Protein AF-T1PB42-F1 (afdb_monomer_lite)

Sequence (189 aa):
MEANSPRNVQCFSVYLPQINEATNKYEAAYTQCLDTASNATKAVEDEVAGDRATVTQQAGGICALYQACSQKESSLDFFECYNESAGSAVTTSYDIQTLSKNRWQYVNSRYQVIAYQQQNCTDTCADAYVKETTALYAALDACLAGGGFVTPSTTPTSATEPSTTAEYTTEYTGYPTTSPEIPTPPPGF

Organism: Musca domestica (NCBI:txid7370)

Radius of gyration: 34.66 Å; chains: 1; bounding box: 84×30×106 Å

Secondary structure (DSSP, 8-state):
-----HHHHHHHHHHHHHHHHHHHHHHHHHHHHHHHHHHHHHHHHHHHHHHHHHHHHHHHHHHHHHHHHHT--SHHHHHHHHHHHHHHHHHHHHHHHHHHHHHHHHHHHHHHHHHHHHHHHHHHHHHHHHHHHHHHHHHHHHHHHT---------------------------PPP--PPPPPPPPS--

Foldseek 3Di:
DPPCPPLLVVLCVPLVVQLVVLVVQLVVQLVVLVVVLVVLLVVLCVVCVVVVVVLVVLVVVLVVQLVVLVPDPDPVSNVVSCVVSVVVNVVSVVVSVVSVVVSVVVSVVSNVVSVVSSVVSNVVSVVSSVVSNVQSVVQSVCSVVDHDRDDRDPDPPPDDDDDDDDDDDDDDDDDDDDDDDDDDDDDDD

Structure (mmCIF, N/CA/C/O backbone):
data_AF-T1PB42-F1
#
_entry.id   AF-T1PB42-F1
#
loop_
_atom_site.group_PDB
_atom_site.id
_atom_site.type_symbol
_atom_site.label_atom_id
_atom_site.label_alt_id
_atom_site.label_comp_id
_atom_site.label_asym_id
_atom_site.label_entity_id
_atom_site.label_seq_id
_atom_site.pdbx_PDB_ins_code
_atom_site.Cartn_x
_atom_site.Cartn_y
_atom_site.Cartn_z
_atom_site.occupancy
_atom_site.B_iso_or_equiv
_atom_site.auth_seq_id
_atom_site.auth_comp_id
_atom_site.auth_asym_id
_atom_site.auth_atom_id
_atom_site.pdbx_PDB_model_num
ATOM 1 N N . MET A 1 1 ? 10.520 9.377 -58.303 1.00 38.53 1 MET A N 1
ATOM 2 C CA . MET A 1 1 ? 10.154 8.162 -57.549 1.00 38.53 1 MET A CA 1
ATOM 3 C C . MET A 1 1 ? 11.455 7.539 -57.084 1.00 38.53 1 MET A C 1
ATOM 5 O O . MET A 1 1 ? 12.048 6.771 -57.829 1.00 38.53 1 MET A O 1
ATOM 9 N N . GLU A 1 2 ? 11.974 7.973 -55.935 1.00 47.97 2 GLU A N 1
ATOM 10 C CA . GLU A 1 2 ? 13.163 7.344 -55.357 1.00 47.97 2 GLU A CA 1
ATOM 11 C C . GLU A 1 2 ? 12.768 5.944 -54.897 1.00 47.97 2 GLU A C 1
ATOM 13 O O . GLU A 1 2 ? 11.931 5.769 -54.012 1.00 47.97 2 GLU A O 1
ATOM 18 N N . ALA A 1 3 ? 13.296 4.944 -55.598 1.00 50.09 3 ALA A N 1
ATOM 19 C CA . ALA A 1 3 ? 13.134 3.555 -55.230 1.00 50.09 3 ALA A CA 1
ATOM 20 C C . ALA A 1 3 ? 13.718 3.363 -53.829 1.00 50.09 3 ALA A C 1
ATOM 22 O O . ALA A 1 3 ? 14.845 3.776 -53.560 1.00 50.09 3 ALA A O 1
ATOM 23 N N . ASN A 1 4 ? 12.934 2.746 -52.949 1.00 56.22 4 ASN A N 1
ATOM 24 C CA . ASN A 1 4 ? 13.363 2.321 -51.627 1.00 56.22 4 ASN A CA 1
ATOM 25 C C . ASN A 1 4 ? 14.695 1.560 -51.775 1.00 56.22 4 ASN A C 1
ATOM 27 O O . ASN A 1 4 ? 14.722 0.473 -52.355 1.00 56.22 4 ASN A O 1
ATOM 31 N N . SER A 1 5 ? 15.811 2.171 -51.362 1.00 69.69 5 SER A N 1
ATOM 32 C CA . SER A 1 5 ? 17.135 1.571 -51.543 1.00 69.69 5 SER A CA 1
ATOM 33 C C . SER A 1 5 ? 17.168 0.236 -50.785 1.00 69.69 5 SER A C 1
ATOM 35 O O . SER A 1 5 ? 16.698 0.205 -49.644 1.00 69.69 5 SER A O 1
ATOM 37 N N . PRO A 1 6 ? 17.722 -0.862 -51.343 1.00 79.06 6 PRO A N 1
ATOM 38 C CA . PRO A 1 6 ? 17.803 -2.167 -50.667 1.00 79.06 6 PRO A CA 1
ATOM 39 C C . PRO A 1 6 ? 18.378 -2.082 -49.246 1.00 79.06 6 PRO A C 1
ATOM 41 O O . PRO A 1 6 ? 18.051 -2.876 -48.368 1.00 79.06 6 PRO A O 1
ATOM 44 N N . ARG A 1 7 ? 19.207 -1.064 -49.013 1.00 80.19 7 ARG A N 1
ATOM 45 C CA . ARG A 1 7 ? 19.814 -0.722 -47.734 1.00 80.19 7 ARG A CA 1
ATOM 46 C C . ARG A 1 7 ? 18.824 -0.179 -46.702 1.00 80.19 7 ARG A C 1
ATOM 48 O O . ARG A 1 7 ? 18.896 -0.581 -45.548 1.00 80.19 7 ARG A O 1
ATOM 55 N N . ASN A 1 8 ? 17.870 0.659 -47.104 1.00 85.38 8 ASN A N 1
ATOM 56 C CA . ASN A 1 8 ? 16.846 1.184 -46.197 1.00 85.38 8 ASN A CA 1
ATOM 57 C C . ASN A 1 8 ? 16.003 0.034 -45.634 1.00 85.38 8 ASN A C 1
ATOM 59 O O . ASN A 1 8 ? 15.769 -0.030 -44.431 1.00 85.38 8 ASN A O 1
ATOM 63 N N . VAL A 1 9 ? 15.634 -0.925 -46.491 1.00 88.50 9 VAL A N 1
ATOM 64 C CA . VAL A 1 9 ? 14.918 -2.146 -46.089 1.00 88.50 9 VAL A CA 1
ATOM 65 C C . VAL A 1 9 ? 15.721 -2.945 -45.057 1.00 88.50 9 VAL A C 1
ATOM 67 O O . VAL A 1 9 ? 15.157 -3.386 -44.058 1.00 88.50 9 VAL A O 1
ATOM 70 N N . GLN A 1 10 ? 17.038 -3.083 -45.248 1.00 89.12 10 GLN A N 1
ATOM 71 C CA . GLN A 1 10 ? 17.900 -3.764 -44.278 1.00 89.12 10 GLN A CA 1
ATOM 72 C C . GLN A 1 10 ? 17.997 -3.008 -42.945 1.00 89.12 10 GLN A C 1
ATOM 74 O O . GLN A 1 10 ? 17.840 -3.628 -41.896 1.00 89.12 10 GLN A O 1
ATOM 79 N N . CYS A 1 11 ? 18.180 -1.684 -42.960 1.00 91.62 11 CYS A N 1
ATOM 80 C CA . CYS A 1 11 ? 18.203 -0.872 -41.740 1.00 91.62 11 CYS A CA 1
ATOM 81 C C . CYS A 1 11 ? 16.908 -1.033 -40.931 1.00 91.62 11 CYS A C 1
ATOM 83 O O . CYS A 1 11 ? 16.957 -1.337 -39.740 1.00 91.62 11 CYS A O 1
ATOM 85 N N . PHE A 1 12 ? 15.744 -0.924 -41.581 1.00 93.50 12 PHE A N 1
ATOM 86 C CA . PHE A 1 12 ? 14.461 -1.140 -40.910 1.00 93.50 12 PHE A CA 1
ATOM 87 C C . PHE A 1 12 ? 14.321 -2.567 -40.369 1.00 93.50 12 PHE A C 1
ATOM 89 O O . PHE A 1 12 ? 13.867 -2.739 -39.240 1.00 93.50 12 PHE A O 1
ATOM 96 N N . SER A 1 13 ? 14.759 -3.583 -41.121 1.00 92.81 13 SER A N 1
ATOM 97 C CA . SER A 1 13 ? 14.694 -4.981 -40.670 1.00 92.81 13 SER A CA 1
ATOM 98 C C . SER A 1 13 ? 15.540 -5.271 -39.425 1.00 92.81 13 SER A C 1
ATOM 100 O O . SER A 1 13 ? 15.223 -6.196 -38.686 1.00 92.81 13 SER A O 1
ATOM 102 N N . VAL A 1 14 ? 16.587 -4.476 -39.177 1.00 92.69 14 VAL A N 1
ATOM 103 C CA . VAL A 1 14 ? 17.483 -4.635 -38.023 1.00 92.69 14 VAL A CA 1
ATOM 104 C C . VAL A 1 14 ? 16.999 -3.832 -36.818 1.00 92.69 14 VAL A C 1
ATOM 106 O O . VAL A 1 14 ? 16.951 -4.371 -35.713 1.00 92.69 14 VAL A O 1
ATOM 109 N N . TYR A 1 15 ? 16.642 -2.559 -37.006 1.00 94.38 15 TYR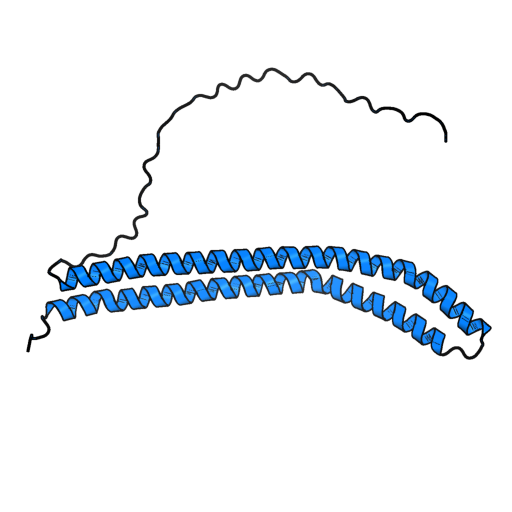 A N 1
ATOM 110 C CA . TYR A 1 15 ? 16.364 -1.659 -35.881 1.00 94.38 15 TYR A CA 1
ATOM 111 C C . TYR A 1 15 ? 14.905 -1.658 -35.425 1.00 94.38 15 TYR A C 1
ATOM 113 O O . TYR A 1 15 ? 14.666 -1.482 -34.234 1.00 94.38 15 TYR A O 1
ATOM 121 N N . LEU A 1 16 ? 13.923 -1.900 -36.307 1.00 94.94 16 LEU A N 1
ATOM 122 C CA . LEU A 1 16 ? 12.517 -1.949 -35.876 1.00 94.94 16 LEU A CA 1
ATOM 123 C C . LEU A 1 16 ? 12.248 -3.064 -34.851 1.00 94.94 16 LEU A C 1
ATOM 125 O O . LEU A 1 16 ? 11.587 -2.776 -33.852 1.00 94.94 16 LEU A O 1
ATOM 129 N N . PRO A 1 17 ? 12.774 -4.299 -35.012 1.00 96.56 17 PRO A N 1
ATOM 130 C CA . PRO A 1 17 ? 12.618 -5.327 -33.986 1.00 96.56 17 PRO A CA 1
ATOM 131 C C . PRO A 1 17 ? 13.243 -4.934 -32.644 1.00 96.56 17 PRO A C 1
ATOM 133 O O . PRO A 1 17 ? 12.629 -5.170 -31.611 1.00 96.56 17 PRO A O 1
ATOM 136 N N . GLN A 1 18 ? 14.415 -4.290 -32.655 1.00 96.50 18 GLN A N 1
ATOM 137 C CA . GLN A 1 18 ? 15.099 -3.849 -31.432 1.00 96.50 18 GLN A CA 1
ATOM 138 C C . GLN A 1 18 ? 14.340 -2.723 -30.720 1.00 96.50 18 GLN A C 1
ATOM 140 O O . GLN A 1 18 ? 14.238 -2.721 -29.499 1.00 96.50 18 GLN A O 1
ATOM 145 N N . ILE A 1 19 ? 13.757 -1.782 -31.469 1.00 96.25 19 ILE A N 1
ATOM 146 C CA . ILE A 1 19 ? 12.898 -0.735 -30.896 1.00 96.25 19 ILE A CA 1
ATOM 147 C C . ILE A 1 19 ? 11.665 -1.367 -30.243 1.00 96.25 19 ILE A C 1
ATOM 149 O O . ILE A 1 19 ? 11.314 -1.012 -29.122 1.00 96.25 19 ILE A O 1
ATOM 153 N N . ASN A 1 20 ? 11.041 -2.342 -30.910 1.00 97.50 20 ASN A N 1
ATOM 154 C CA . ASN A 1 20 ? 9.907 -3.073 -30.352 1.00 97.50 20 ASN A CA 1
ATOM 155 C C . ASN A 1 20 ? 10.297 -3.876 -29.097 1.00 97.50 20 ASN A C 1
ATOM 157 O O . ASN A 1 20 ? 9.542 -3.925 -28.131 1.00 97.50 20 ASN A O 1
ATOM 161 N N . GLU A 1 21 ? 11.485 -4.481 -29.086 1.00 97.44 21 GLU A N 1
ATOM 162 C CA . GLU A 1 21 ? 12.034 -5.157 -27.908 1.00 97.44 21 GLU A CA 1
ATOM 163 C C . GLU A 1 21 ? 12.243 -4.186 -26.738 1.00 97.44 21 GLU A C 1
ATOM 165 O O . GLU A 1 21 ? 11.821 -4.490 -25.621 1.00 97.44 21 GLU A O 1
ATOM 170 N N . ALA A 1 22 ? 12.796 -2.995 -26.989 1.00 97.75 22 ALA A N 1
ATOM 171 C CA . ALA A 1 22 ? 12.946 -1.954 -25.975 1.00 97.75 22 ALA A CA 1
ATOM 172 C C . ALA A 1 22 ? 11.586 -1.523 -25.392 1.00 97.75 22 ALA A C 1
ATOM 174 O O . ALA A 1 22 ? 11.460 -1.361 -24.176 1.00 97.75 22 ALA A O 1
ATOM 175 N N . THR A 1 23 ? 10.548 -1.396 -26.229 1.00 97.69 23 THR A N 1
ATOM 176 C CA . THR A 1 23 ? 9.173 -1.126 -25.774 1.00 97.69 23 THR A CA 1
ATOM 177 C C . THR A 1 23 ? 8.626 -2.260 -24.905 1.00 97.69 23 THR A C 1
ATOM 179 O O . THR A 1 23 ? 8.132 -1.993 -23.812 1.00 97.69 23 THR A O 1
ATOM 182 N N . ASN A 1 24 ? 8.769 -3.519 -25.328 1.00 98.31 24 ASN A N 1
ATOM 183 C CA . ASN A 1 24 ? 8.300 -4.675 -24.553 1.00 98.31 24 ASN A CA 1
ATOM 184 C C . ASN A 1 24 ? 9.006 -4.781 -23.193 1.00 98.31 24 ASN A C 1
ATOM 186 O O . ASN A 1 24 ? 8.381 -5.065 -22.172 1.00 98.31 24 ASN A O 1
ATOM 190 N N . LYS A 1 25 ? 10.319 -4.537 -23.167 1.00 97.94 25 LYS A N 1
ATOM 191 C CA . LYS A 1 25 ? 11.121 -4.518 -21.939 1.00 97.94 25 LYS A CA 1
ATOM 192 C C . LYS A 1 25 ? 10.660 -3.414 -20.992 1.00 97.94 25 LYS A C 1
ATOM 194 O O . LYS A 1 25 ? 10.552 -3.656 -19.791 1.00 97.94 25 LYS A O 1
ATOM 199 N N . TYR A 1 26 ? 10.374 -2.224 -21.521 1.00 98.31 26 TYR A N 1
ATOM 200 C CA . TYR A 1 26 ? 9.817 -1.127 -20.737 1.00 98.31 26 TYR A CA 1
ATOM 201 C C . TYR A 1 26 ? 8.452 -1.486 -20.146 1.00 98.31 26 TYR A C 1
ATOM 203 O O . TYR A 1 26 ? 8.261 -1.321 -18.945 1.00 98.31 26 TYR A O 1
ATOM 211 N N . GLU A 1 27 ? 7.534 -2.025 -20.951 1.00 98.31 27 GLU A N 1
ATOM 212 C CA . GLU A 1 27 ? 6.198 -2.429 -20.496 1.00 98.31 27 GLU A CA 1
ATOM 213 C C . GLU A 1 27 ? 6.267 -3.478 -19.377 1.00 98.31 27 GLU A C 1
ATOM 215 O O . GLU A 1 27 ? 5.611 -3.336 -18.341 1.00 98.31 27 GLU A O 1
ATOM 220 N N . ALA A 1 28 ? 7.113 -4.498 -19.549 1.00 98.56 28 ALA A N 1
ATOM 221 C CA . ALA A 1 28 ? 7.326 -5.531 -18.543 1.00 98.56 28 ALA A CA 1
ATOM 222 C C . ALA A 1 28 ? 7.900 -4.956 -17.238 1.00 98.56 28 ALA A C 1
ATOM 224 O O . ALA A 1 28 ? 7.381 -5.238 -16.157 1.00 98.56 28 ALA A O 1
ATOM 225 N N . ALA A 1 29 ? 8.939 -4.118 -17.326 1.00 98.38 29 ALA A N 1
ATOM 226 C CA . ALA A 1 29 ? 9.569 -3.512 -16.155 1.00 98.38 29 ALA A CA 1
ATOM 227 C C . ALA A 1 29 ? 8.622 -2.544 -15.428 1.00 98.38 29 ALA A C 1
ATOM 229 O O . ALA A 1 29 ? 8.524 -2.570 -14.202 1.00 98.38 29 ALA A O 1
ATOM 230 N N . TYR A 1 30 ? 7.873 -1.735 -16.178 1.00 98.44 30 TYR A N 1
ATOM 231 C CA . TYR A 1 30 ? 6.881 -0.820 -15.625 1.00 98.44 30 TYR A CA 1
ATOM 232 C C . TYR A 1 30 ? 5.777 -1.580 -14.881 1.00 98.44 30 TYR A C 1
ATOM 234 O O . TYR A 1 30 ? 5.464 -1.255 -13.737 1.00 98.44 30 TYR A O 1
ATOM 242 N N . THR A 1 31 ? 5.236 -2.639 -15.492 1.00 98.56 31 THR A N 1
ATOM 243 C CA . THR A 1 31 ? 4.221 -3.501 -14.866 1.00 98.56 31 THR A CA 1
ATOM 244 C C . THR A 1 31 ? 4.755 -4.137 -13.584 1.00 98.56 31 THR A C 1
ATOM 246 O O . THR A 1 31 ? 4.094 -4.087 -12.549 1.00 98.56 31 THR A O 1
ATOM 249 N N . GLN A 1 32 ? 5.995 -4.629 -13.598 1.00 98.62 32 GLN A N 1
ATOM 250 C CA . GLN A 1 32 ? 6.636 -5.184 -12.408 1.00 98.62 32 GLN A CA 1
ATOM 251 C C . GLN A 1 32 ? 6.766 -4.157 -11.267 1.00 98.62 32 GLN A C 1
ATOM 253 O O . GLN A 1 32 ? 6.570 -4.518 -10.101 1.00 98.62 32 GLN A O 1
ATOM 258 N N . CYS A 1 33 ? 7.069 -2.887 -11.567 1.00 98.75 33 CYS A N 1
ATOM 259 C CA . CYS A 1 33 ? 7.082 -1.818 -10.562 1.00 98.75 33 CYS A CA 1
ATOM 260 C C . CYS A 1 33 ? 5.704 -1.657 -9.896 1.00 98.75 33 CYS A C 1
ATOM 262 O O . CYS A 1 33 ? 5.620 -1.548 -8.670 1.00 98.75 33 CYS A O 1
ATOM 264 N N . LEU A 1 34 ? 4.627 -1.671 -10.690 1.00 98.69 34 LEU A N 1
ATOM 265 C CA . LEU A 1 34 ? 3.257 -1.556 -10.182 1.00 98.69 34 LEU A CA 1
ATOM 266 C C . LEU A 1 34 ? 2.859 -2.765 -9.331 1.00 98.69 34 LEU A C 1
ATOM 268 O O . LEU A 1 34 ? 2.330 -2.594 -8.232 1.00 98.69 34 LEU A O 1
ATOM 272 N N . ASP A 1 35 ? 3.157 -3.975 -9.801 1.00 98.75 35 ASP A N 1
ATOM 273 C CA . ASP A 1 35 ? 2.852 -5.212 -9.079 1.00 98.75 35 ASP A CA 1
ATOM 274 C C . ASP A 1 35 ? 3.595 -5.270 -7.744 1.00 98.75 35 ASP A C 1
ATOM 276 O O . ASP A 1 35 ? 3.029 -5.649 -6.718 1.00 98.75 35 ASP A O 1
ATOM 280 N N . THR A 1 36 ? 4.857 -4.838 -7.726 1.00 98.75 36 THR A N 1
ATOM 281 C CA . THR A 1 36 ? 5.660 -4.763 -6.500 1.00 98.75 36 THR A CA 1
ATOM 282 C C . THR A 1 36 ? 5.026 -3.812 -5.487 1.00 98.75 36 THR A C 1
ATOM 284 O O . THR A 1 36 ? 4.860 -4.177 -4.322 1.00 98.75 36 THR A O 1
ATOM 287 N N . ALA A 1 37 ? 4.611 -2.619 -5.922 1.00 98.69 37 ALA A N 1
ATOM 288 C CA . ALA A 1 37 ? 3.954 -1.642 -5.058 1.00 98.69 37 ALA A CA 1
ATOM 289 C C . ALA A 1 37 ? 2.584 -2.132 -4.553 1.00 98.69 37 ALA A C 1
ATOM 291 O O . ALA A 1 37 ? 2.253 -1.974 -3.374 1.00 98.69 37 ALA A O 1
ATOM 292 N N . SER A 1 38 ? 1.807 -2.786 -5.420 1.00 98.75 38 SER A N 1
ATOM 293 C CA . SER A 1 38 ? 0.519 -3.388 -5.066 1.00 98.75 38 SER A CA 1
ATOM 294 C C . SER A 1 38 ? 0.681 -4.491 -4.016 1.00 98.75 38 SER A C 1
ATOM 296 O O . SER A 1 38 ? 0.019 -4.469 -2.976 1.00 98.75 38 SER A O 1
ATOM 298 N N . ASN A 1 39 ? 1.631 -5.406 -4.225 1.00 98.81 39 ASN A N 1
ATOM 299 C CA . ASN A 1 39 ? 1.938 -6.479 -3.281 1.00 98.81 39 ASN A CA 1
ATOM 300 C C . ASN A 1 39 ? 2.436 -5.935 -1.937 1.00 98.81 39 ASN A C 1
ATOM 302 O O . ASN A 1 39 ? 2.013 -6.418 -0.889 1.00 98.81 39 ASN A O 1
ATOM 306 N N . ALA A 1 40 ? 3.283 -4.902 -1.950 1.00 98.75 40 ALA A N 1
ATOM 307 C CA . ALA A 1 40 ? 3.744 -4.249 -0.728 1.00 98.75 40 ALA A CA 1
ATOM 308 C C . ALA A 1 40 ? 2.593 -3.575 0.036 1.00 98.75 40 ALA A C 1
ATOM 310 O O . ALA A 1 40 ? 2.538 -3.655 1.262 1.00 98.75 40 ALA A O 1
ATOM 311 N N . THR A 1 41 ? 1.648 -2.956 -0.676 1.00 98.75 41 THR A N 1
ATOM 312 C CA . THR A 1 41 ? 0.447 -2.353 -0.076 1.00 98.75 41 THR A CA 1
ATOM 313 C C . THR A 1 41 ? -0.420 -3.421 0.580 1.00 98.75 41 THR A C 1
ATOM 315 O O . THR A 1 41 ? -0.808 -3.282 1.737 1.00 98.75 41 THR A O 1
ATOM 318 N N . LYS A 1 42 ? -0.665 -4.529 -0.127 1.00 98.75 42 LYS A N 1
ATOM 319 C CA . LYS A 1 42 ? -1.414 -5.664 0.414 1.00 98.75 42 LYS A CA 1
ATOM 320 C C . LYS A 1 42 ? -0.746 -6.249 1.658 1.00 98.75 42 LYS A C 1
ATOM 322 O O . LYS A 1 42 ? -1.430 -6.505 2.639 1.00 98.75 42 LYS A O 1
ATOM 327 N N . ALA A 1 43 ? 0.579 -6.389 1.648 1.00 98.69 43 ALA A N 1
ATOM 328 C CA . ALA A 1 43 ? 1.320 -6.858 2.812 1.00 98.69 43 ALA A CA 1
ATOM 329 C C . ALA A 1 43 ? 1.126 -5.936 4.028 1.00 98.69 43 ALA A C 1
ATOM 331 O O . ALA A 1 43 ? 0.921 -6.430 5.129 1.00 98.69 43 ALA A O 1
ATOM 332 N N . VAL A 1 44 ? 1.121 -4.610 3.839 1.00 98.75 44 VAL A N 1
ATOM 333 C CA . VAL A 1 44 ? 0.837 -3.655 4.928 1.00 98.75 44 VAL A CA 1
ATOM 334 C C . VAL A 1 44 ? -0.586 -3.824 5.468 1.00 98.75 44 VAL A C 1
ATOM 336 O O . VAL A 1 44 ? -0.773 -3.792 6.681 1.00 98.75 44 VAL A O 1
ATOM 339 N N . GLU A 1 45 ? -1.584 -4.024 4.603 1.00 98.56 45 GLU A N 1
ATOM 340 C CA . GLU A 1 45 ? -2.964 -4.291 5.038 1.00 98.56 45 GLU A CA 1
ATOM 341 C C . GLU A 1 45 ? -3.078 -5.606 5.821 1.00 98.56 45 GLU A C 1
ATOM 343 O O . GLU A 1 45 ? -3.726 -5.641 6.869 1.00 98.56 45 GLU A O 1
ATOM 348 N N . ASP A 1 46 ? -2.409 -6.664 5.358 1.00 98.69 46 ASP A N 1
ATOM 349 C CA . ASP A 1 46 ? -2.374 -7.961 6.037 1.00 98.69 46 ASP A CA 1
ATOM 350 C C . ASP A 1 46 ? -1.670 -7.854 7.407 1.00 98.69 46 ASP A C 1
ATOM 352 O O . ASP A 1 46 ? -2.157 -8.404 8.397 1.00 98.69 46 ASP A O 1
ATOM 356 N N . GLU A 1 47 ? -0.572 -7.090 7.497 1.00 98.38 47 GLU A N 1
ATOM 357 C CA . GLU A 1 47 ? 0.169 -6.827 8.741 1.00 98.38 47 GLU A CA 1
ATOM 358 C C . GLU A 1 47 ? -0.716 -6.172 9.820 1.00 98.38 47 GLU A C 1
ATOM 360 O O . GLU A 1 47 ? -0.602 -6.516 10.996 1.00 98.38 47 GLU A O 1
ATOM 365 N N . VAL A 1 48 ? -1.607 -5.244 9.442 1.00 98.56 48 VAL A N 1
ATOM 366 C CA . VAL A 1 48 ? -2.453 -4.494 10.397 1.00 98.56 48 VAL A CA 1
ATOM 367 C C . VAL A 1 48 ? -3.870 -5.051 10.549 1.00 98.56 48 VAL A C 1
ATOM 369 O O . VAL A 1 48 ? -4.664 -4.523 11.335 1.00 98.56 48 VAL A O 1
ATOM 372 N N . ALA A 1 49 ? -4.218 -6.123 9.834 1.00 98.62 49 ALA A N 1
ATOM 373 C CA . ALA A 1 49 ? -5.557 -6.709 9.859 1.00 98.62 49 ALA A CA 1
ATOM 374 C C . ALA A 1 49 ? -5.990 -7.130 11.277 1.00 98.62 49 ALA A C 1
ATOM 376 O O . ALA A 1 49 ? -7.131 -6.891 11.682 1.00 98.62 49 ALA A O 1
ATOM 377 N N . GLY A 1 50 ? -5.067 -7.697 12.062 1.00 98.62 50 GLY A N 1
ATOM 378 C CA . GLY A 1 50 ? -5.323 -8.089 13.452 1.00 98.62 50 GLY A CA 1
ATOM 379 C C . GLY A 1 50 ? -5.603 -6.901 14.377 1.00 98.62 50 GLY A C 1
ATOM 380 O O . GLY A 1 50 ? -6.515 -6.955 15.206 1.00 98.62 50 GLY A O 1
ATOM 381 N N . ASP A 1 51 ? -4.884 -5.790 14.203 1.00 98.62 51 ASP A N 1
ATOM 382 C CA . ASP A 1 51 ? -5.127 -4.573 14.982 1.00 98.62 51 ASP A CA 1
ATOM 383 C C . ASP A 1 51 ? -6.481 -3.946 14.614 1.00 98.62 51 ASP A C 1
ATOM 385 O O . ASP A 1 51 ? -7.233 -3.526 15.494 1.00 98.62 51 ASP A O 1
ATOM 389 N N . ARG A 1 52 ? -6.845 -3.950 13.322 1.00 98.50 52 ARG A N 1
ATOM 390 C CA . ARG A 1 52 ? -8.170 -3.500 12.856 1.00 98.50 52 ARG A CA 1
ATOM 391 C C . ARG A 1 52 ? -9.296 -4.332 13.470 1.00 98.50 52 ARG A C 1
ATOM 393 O O . ARG A 1 52 ? -10.307 -3.771 13.901 1.00 98.50 52 ARG A O 1
ATOM 400 N N . ALA A 1 53 ? -9.125 -5.652 13.537 1.00 98.69 53 ALA A N 1
ATOM 401 C CA . ALA A 1 53 ? -10.079 -6.545 14.189 1.00 98.69 53 ALA A CA 1
ATOM 402 C C . ALA A 1 53 ? -10.190 -6.253 15.695 1.00 98.69 53 ALA A C 1
ATOM 404 O O . ALA A 1 53 ? -11.301 -6.168 16.215 1.00 98.69 53 ALA A O 1
ATOM 405 N N . THR A 1 54 ? -9.060 -6.016 16.368 1.00 98.56 54 THR A N 1
ATOM 406 C CA . THR A 1 54 ? -9.015 -5.651 17.794 1.00 98.56 54 THR A CA 1
ATOM 407 C C . THR A 1 54 ? -9.793 -4.365 18.067 1.00 98.56 54 THR A C 1
ATOM 409 O O . THR A 1 54 ? -10.691 -4.360 18.908 1.00 98.56 54 THR A O 1
ATOM 412 N N . VAL A 1 55 ? -9.528 -3.295 17.308 1.00 98.62 55 VAL A N 1
ATOM 413 C CA . VAL A 1 55 ? -10.259 -2.022 17.438 1.00 98.62 55 VAL A CA 1
ATOM 414 C C . VAL A 1 55 ? -11.757 -2.223 17.209 1.00 98.62 55 VAL A C 1
ATOM 416 O O . VAL A 1 55 ? -12.575 -1.718 17.976 1.00 98.62 55 VAL A O 1
ATOM 419 N N . THR A 1 56 ? -12.125 -2.998 16.185 1.00 98.56 56 THR A N 1
ATOM 420 C CA . THR A 1 56 ? -13.530 -3.289 15.862 1.00 98.56 56 THR A CA 1
ATOM 421 C C . THR A 1 56 ? -14.224 -4.027 17.007 1.00 98.56 56 THR A C 1
ATOM 423 O O . THR A 1 56 ? -15.332 -3.661 17.397 1.00 98.56 56 THR A O 1
ATOM 426 N N . GLN A 1 57 ? -13.570 -5.039 17.578 1.00 98.56 57 GLN A N 1
ATOM 427 C CA . GLN A 1 57 ? -14.102 -5.806 18.699 1.00 98.56 57 GLN A CA 1
ATOM 428 C C . GLN A 1 57 ? -14.279 -4.933 19.946 1.00 98.56 57 GLN A C 1
ATOM 430 O O . GLN A 1 57 ? -15.342 -4.960 20.565 1.00 98.56 57 GLN A O 1
ATOM 435 N N . GLN A 1 58 ? -13.264 -4.145 20.302 1.00 98.38 58 GLN A N 1
ATOM 436 C CA . GLN A 1 58 ? -13.302 -3.265 21.469 1.00 98.38 58 GLN A CA 1
ATOM 437 C C . GLN A 1 58 ? -14.396 -2.197 21.339 1.00 98.38 58 GLN A C 1
ATOM 439 O O . GLN A 1 58 ? -15.194 -2.015 22.259 1.00 98.38 58 GLN A O 1
ATOM 444 N N . ALA A 1 59 ? -14.488 -1.543 20.177 1.00 98.31 59 ALA A N 1
ATOM 445 C CA . ALA A 1 59 ? -15.537 -0.566 19.901 1.00 98.31 59 ALA A CA 1
ATOM 446 C C . ALA A 1 59 ? -16.932 -1.209 19.962 1.00 98.31 59 ALA A C 1
ATOM 448 O O . ALA A 1 59 ? -17.838 -0.670 20.596 1.00 98.31 59 ALA A O 1
ATOM 449 N N . GLY A 1 60 ? -17.088 -2.399 19.372 1.00 98.38 60 GLY A N 1
ATOM 450 C CA . GLY A 1 60 ? -18.330 -3.169 19.433 1.00 98.38 60 GLY A CA 1
ATOM 451 C C . GLY A 1 60 ? -18.739 -3.535 20.862 1.00 98.38 60 GLY A C 1
ATOM 452 O O . GLY A 1 60 ? -19.917 -3.440 21.198 1.00 98.38 60 GLY A O 1
ATOM 453 N N . GLY A 1 61 ? -17.777 -3.885 21.721 1.00 98.00 61 GLY A N 1
ATOM 454 C CA . GLY A 1 61 ? -18.016 -4.161 23.140 1.00 98.00 61 GLY A CA 1
ATOM 455 C C . GLY A 1 61 ? -18.580 -2.954 23.892 1.00 98.00 61 GLY A C 1
ATOM 456 O O . GLY A 1 61 ? -19.588 -3.083 24.584 1.00 98.00 61 GLY A O 1
ATOM 457 N N . ILE A 1 62 ? -17.995 -1.767 23.695 1.00 98.19 62 ILE A N 1
ATOM 458 C CA . ILE A 1 62 ? -18.508 -0.515 24.282 1.00 98.19 62 ILE A CA 1
ATOM 459 C C . ILE A 1 62 ? -19.938 -0.241 23.795 1.00 98.19 62 ILE A C 1
ATOM 461 O O . ILE A 1 62 ? -20.827 0.044 24.599 1.00 98.19 62 ILE A O 1
ATOM 465 N N . CYS A 1 63 ? -20.180 -0.360 22.486 1.00 98.19 63 CYS A N 1
ATOM 466 C CA . CYS A 1 63 ? -21.510 -0.158 21.914 1.00 98.19 63 CYS A CA 1
ATOM 467 C C . CYS A 1 63 ? -22.544 -1.125 22.504 1.00 98.19 63 CYS A C 1
ATOM 469 O O . CYS A 1 63 ? -23.649 -0.699 22.838 1.00 98.19 63 CYS A O 1
ATOM 471 N N . ALA A 1 64 ? -22.189 -2.401 22.672 1.00 98.31 64 ALA A N 1
ATOM 472 C CA . ALA A 1 64 ? -23.076 -3.409 23.242 1.00 98.31 64 ALA A CA 1
ATOM 473 C C . ALA A 1 64 ? -23.437 -3.109 24.705 1.00 98.31 64 ALA A C 1
ATOM 475 O O . ALA A 1 64 ? -24.603 -3.244 25.079 1.00 98.31 64 ALA A O 1
ATOM 476 N N . LEU A 1 65 ? -22.476 -2.649 25.515 1.00 97.62 65 LEU A N 1
ATOM 477 C CA . LEU A 1 65 ? -22.727 -2.236 26.901 1.00 97.62 65 LEU A CA 1
ATOM 478 C C . LEU A 1 65 ? -23.726 -1.075 26.964 1.00 97.62 65 LEU A C 1
ATOM 480 O O . LEU A 1 65 ? -24.744 -1.160 27.649 1.00 97.62 65 LEU A O 1
ATOM 484 N N . TYR A 1 66 ? -23.497 -0.019 26.181 1.00 98.19 66 TYR A N 1
ATOM 485 C CA . TYR A 1 66 ? -24.415 1.122 26.134 1.00 98.19 66 TYR A CA 1
ATOM 486 C C . TYR A 1 66 ? -25.789 0.762 25.580 1.00 98.19 66 TYR A C 1
ATOM 488 O O . TYR A 1 66 ? -26.799 1.286 26.053 1.00 98.19 66 TYR A O 1
ATOM 496 N N . GLN A 1 67 ? -25.851 -0.145 24.607 1.00 98.44 67 GLN A N 1
ATOM 497 C CA . GLN A 1 67 ? -27.120 -0.646 24.105 1.00 98.44 67 GLN A CA 1
ATOM 498 C C . GLN A 1 67 ? -27.863 -1.438 25.185 1.00 98.44 67 GLN A C 1
ATOM 500 O O . GLN A 1 67 ? -29.060 -1.228 25.353 1.00 98.44 67 GLN A O 1
ATOM 505 N N . ALA A 1 68 ? -27.182 -2.279 25.964 1.00 98.12 68 ALA A N 1
ATOM 506 C CA . ALA A 1 68 ? -27.802 -3.004 27.071 1.00 98.12 68 ALA A CA 1
ATOM 507 C C . ALA A 1 68 ? -28.354 -2.056 28.151 1.00 98.12 68 ALA A C 1
ATOM 509 O O . ALA A 1 68 ? -29.471 -2.261 28.627 1.00 98.12 68 ALA A O 1
ATOM 510 N N . CYS A 1 69 ? -27.627 -0.984 28.488 1.00 98.38 69 CYS A N 1
ATOM 511 C CA . CYS A 1 69 ? -28.113 0.023 29.437 1.00 98.38 69 CYS A CA 1
ATOM 512 C C . CYS A 1 69 ? -29.346 0.778 28.927 1.00 98.38 69 CYS A C 1
ATOM 514 O O . CYS A 1 69 ? -30.242 1.079 29.712 1.00 98.38 69 CYS A O 1
ATOM 516 N N . SER A 1 70 ? -29.447 1.015 27.614 1.00 98.00 70 SER A N 1
ATOM 517 C CA . SER A 1 70 ? -30.607 1.700 27.021 1.00 98.00 70 SER A CA 1
ATOM 518 C C . SER A 1 70 ? -31.934 0.955 27.204 1.00 98.00 70 SER A C 1
ATOM 520 O O . SER A 1 70 ? -32.991 1.557 27.060 1.00 98.00 70 SER A O 1
ATOM 522 N N . GLN A 1 71 ? -31.882 -0.344 27.512 1.00 98.12 71 GLN A N 1
ATOM 523 C CA . GLN A 1 71 ? -33.056 -1.201 27.697 1.00 98.12 71 GLN A CA 1
ATOM 524 C C . GLN A 1 71 ? -33.493 -1.302 29.171 1.00 98.12 71 GLN A C 1
ATOM 526 O O . GLN A 1 71 ? -34.349 -2.119 29.509 1.00 98.12 71 GLN A O 1
ATOM 531 N N . LYS A 1 72 ? -32.873 -0.540 30.082 1.00 98.12 72 LYS A N 1
ATOM 532 C CA . LYS A 1 72 ? -33.251 -0.520 31.501 1.00 98.12 72 LYS A CA 1
ATOM 533 C C . LYS A 1 72 ? -34.443 0.412 31.719 1.00 98.12 72 LYS A C 1
ATOM 535 O O . LYS A 1 72 ? -34.349 1.606 31.471 1.00 98.12 72 LYS A O 1
ATOM 540 N N . GLU A 1 73 ? -35.537 -0.142 32.237 1.00 97.69 73 GLU A N 1
ATOM 541 C CA . GLU A 1 73 ? -36.770 0.605 32.539 1.00 97.69 73 GLU A CA 1
ATOM 542 C C . GLU A 1 73 ? -36.696 1.358 33.881 1.00 97.69 73 GLU A C 1
ATOM 544 O O . GLU A 1 73 ? -37.222 2.460 34.029 1.00 97.69 73 GLU A O 1
ATOM 549 N N . SER A 1 74 ? -36.034 0.766 34.883 1.00 98.31 74 SER A N 1
ATOM 550 C CA . SER A 1 74 ? -35.799 1.404 36.184 1.00 98.31 74 SER A CA 1
ATOM 551 C C . SER A 1 74 ? -34.805 2.546 36.018 1.00 98.31 74 SER A C 1
ATOM 553 O O . SER A 1 74 ? -33.701 2.333 35.526 1.00 98.31 74 SER A O 1
ATOM 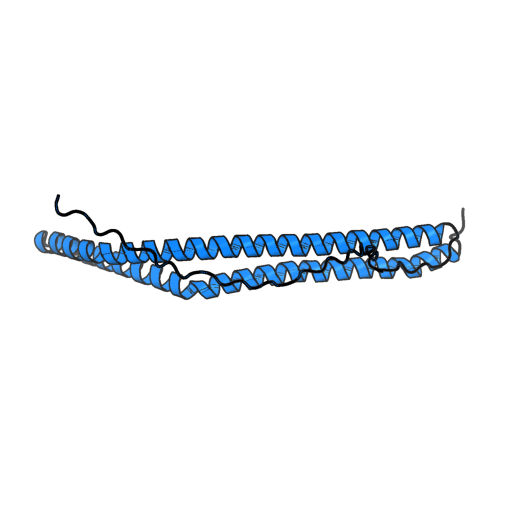555 N N . SER A 1 75 ? -35.158 3.753 36.470 1.00 98.19 75 SER A N 1
ATOM 556 C CA . SER A 1 75 ? -34.244 4.899 36.397 1.00 98.19 75 SER A CA 1
ATOM 557 C C . SER A 1 75 ? -32.965 4.676 37.205 1.00 98.19 75 SER A C 1
ATOM 559 O O . SER A 1 75 ? -31.905 5.130 36.784 1.00 98.19 75 SER A O 1
ATOM 561 N N . LEU A 1 76 ? -33.047 3.972 38.340 1.00 98.19 76 LEU A N 1
ATOM 562 C CA . LEU A 1 76 ? -31.873 3.659 39.155 1.00 98.19 76 LEU A CA 1
ATOM 563 C C . LEU A 1 76 ? -30.925 2.737 38.380 1.00 98.19 76 LEU A C 1
ATOM 565 O O . LEU A 1 76 ? -29.786 3.120 38.132 1.00 98.19 76 LEU A O 1
ATOM 569 N N . ASP A 1 77 ? -31.430 1.602 37.893 1.00 98.31 77 ASP A N 1
ATOM 570 C CA . ASP A 1 77 ? -30.659 0.625 37.116 1.00 98.31 77 ASP A CA 1
ATOM 571 C C . ASP A 1 77 ? -30.129 1.227 35.809 1.00 98.31 77 ASP A C 1
ATOM 573 O O . ASP A 1 77 ? -29.040 0.884 35.355 1.00 98.31 77 ASP A O 1
ATOM 577 N N . PHE A 1 78 ? -30.902 2.118 35.182 1.00 98.50 78 PHE A N 1
ATOM 578 C CA . PHE A 1 78 ? -30.509 2.828 33.971 1.00 98.50 78 PHE A CA 1
ATOM 579 C C . PHE A 1 78 ? -29.273 3.692 34.228 1.00 98.50 78 PHE A C 1
ATOM 581 O O . PHE A 1 78 ? -28.263 3.547 33.536 1.00 98.50 78 PHE A O 1
ATOM 588 N N . PHE A 1 79 ? -29.325 4.573 35.232 1.00 98.62 79 PHE A N 1
ATOM 589 C CA . PHE A 1 79 ? -28.208 5.469 35.531 1.00 98.62 79 PHE A CA 1
ATOM 590 C C . PHE A 1 79 ? -26.999 4.727 36.107 1.00 98.62 79 PHE A C 1
ATOM 592 O O . PHE A 1 79 ? -25.872 5.070 35.752 1.00 98.62 79 PHE A O 1
ATOM 599 N N . GLU A 1 80 ? -27.211 3.702 36.934 1.00 98.50 80 GLU A N 1
ATOM 600 C CA . GLU A 1 80 ? -26.143 2.839 37.451 1.00 98.50 80 GLU A CA 1
ATOM 601 C C . GLU A 1 80 ? -25.426 2.103 36.310 1.00 98.50 80 GLU A C 1
ATOM 603 O O . GLU A 1 80 ? -24.209 2.223 36.173 1.00 98.50 80 GLU A O 1
ATOM 608 N N . CYS A 1 81 ? -26.174 1.463 35.403 1.00 98.56 81 CYS A N 1
ATOM 609 C CA . CYS A 1 81 ? -25.604 0.751 34.256 1.00 98.56 81 CYS A CA 1
ATOM 610 C C . CYS A 1 81 ? -24.740 1.664 33.379 1.00 98.56 81 CYS A C 1
ATOM 612 O O . CYS A 1 81 ? -23.628 1.290 32.995 1.00 98.56 81 CYS A O 1
ATOM 614 N N . TYR A 1 82 ? -25.227 2.869 33.058 1.00 98.56 82 TYR A N 1
ATOM 615 C CA . TYR A 1 82 ? -24.448 3.823 32.269 1.00 98.56 82 TYR A CA 1
ATOM 616 C C . TYR A 1 82 ? -23.226 4.344 33.022 1.00 98.56 82 TYR A C 1
ATOM 618 O O . TYR A 1 82 ? -22.192 4.538 32.389 1.00 98.56 82 TYR A O 1
ATOM 626 N N . ASN A 1 83 ? -23.311 4.555 34.339 1.00 98.38 83 ASN A N 1
ATOM 627 C CA . ASN A 1 83 ? -22.167 4.976 35.143 1.00 98.38 83 ASN A CA 1
ATOM 628 C C . ASN A 1 83 ? -21.035 3.935 35.090 1.00 98.38 83 ASN A C 1
ATOM 630 O O . ASN A 1 83 ? -19.898 4.282 34.765 1.00 98.38 83 ASN A O 1
ATOM 634 N N . GLU A 1 84 ? -21.363 2.661 35.309 1.00 97.69 84 GLU A N 1
ATOM 635 C CA . GLU A 1 84 ? -20.402 1.555 35.264 1.00 97.69 84 GLU A CA 1
ATOM 636 C C . GLU A 1 84 ? -19.850 1.326 33.853 1.00 97.69 84 GLU A C 1
ATOM 638 O O . GLU A 1 84 ? -18.634 1.262 33.647 1.00 97.69 84 GLU A O 1
ATOM 643 N N . SER A 1 85 ? -20.740 1.254 32.858 1.00 98.00 85 SER A N 1
ATOM 644 C CA . SER A 1 85 ? -20.360 1.013 31.463 1.00 98.00 85 SER A CA 1
ATOM 645 C C . SER A 1 85 ? -19.494 2.142 30.918 1.00 98.00 85 SER A C 1
ATOM 647 O O . SER A 1 85 ? -18.512 1.876 30.228 1.00 98.00 85 SER A O 1
ATOM 649 N N . ALA A 1 86 ? -19.814 3.399 31.246 1.00 97.62 86 ALA A N 1
ATOM 650 C CA . ALA A 1 86 ? -19.001 4.539 30.844 1.00 97.62 86 ALA A CA 1
ATOM 651 C C . ALA A 1 86 ? -17.635 4.517 31.532 1.00 97.62 86 ALA A C 1
ATOM 653 O O . ALA A 1 86 ? -16.625 4.745 30.869 1.00 97.62 86 ALA A O 1
ATOM 654 N N . GLY A 1 87 ? -17.585 4.176 32.824 1.00 96.38 87 GLY A N 1
ATOM 655 C CA . GLY A 1 87 ? -16.330 3.986 33.549 1.00 96.38 87 GLY A CA 1
ATOM 656 C C . GLY A 1 87 ? -15.424 2.946 32.884 1.00 96.38 87 GLY A C 1
ATOM 657 O O . GLY A 1 87 ? -14.251 3.221 32.637 1.00 96.38 87 GLY A O 1
ATOM 658 N N . SER A 1 88 ? -15.973 1.785 32.512 1.00 93.31 88 SER A N 1
ATOM 659 C CA . SER A 1 88 ? -15.229 0.743 31.789 1.00 93.31 88 SER A CA 1
ATOM 660 C C . SER A 1 88 ? -14.810 1.187 30.382 1.00 93.31 88 SER A C 1
ATOM 662 O O . SER A 1 88 ? -13.678 0.934 29.960 1.00 93.31 88 SER A O 1
ATOM 664 N N . ALA A 1 89 ? -15.687 1.897 29.670 1.00 97.38 89 ALA A N 1
ATOM 665 C CA . ALA A 1 89 ? -15.428 2.362 28.315 1.00 97.38 89 ALA A CA 1
ATOM 666 C C . ALA A 1 89 ? -14.283 3.380 28.233 1.00 97.38 89 ALA A C 1
ATOM 668 O O . ALA A 1 89 ? -13.659 3.468 27.178 1.00 97.38 89 ALA A O 1
ATOM 669 N N . VAL A 1 90 ? -13.972 4.130 29.300 1.00 97.94 90 VAL A N 1
ATOM 670 C CA . VAL A 1 90 ? -12.851 5.091 29.310 1.00 97.94 90 VAL A CA 1
ATOM 671 C C . VAL A 1 90 ? -11.526 4.391 29.013 1.00 97.94 90 VAL A C 1
ATOM 673 O O . VAL A 1 90 ? -10.809 4.807 28.102 1.00 97.94 90 VAL A O 1
ATOM 676 N N . THR A 1 91 ? -11.214 3.311 29.733 1.00 95.69 91 THR A N 1
ATOM 677 C CA . THR A 1 91 ? -9.961 2.566 29.540 1.00 95.69 91 THR A CA 1
ATOM 678 C C . THR A 1 91 ? -9.903 1.952 28.145 1.00 95.69 91 THR A C 1
ATOM 680 O O . THR A 1 91 ? -8.941 2.173 27.415 1.00 95.69 91 THR A O 1
ATOM 683 N N . THR A 1 92 ? -10.969 1.271 27.718 1.00 97.94 92 THR A N 1
ATOM 684 C CA . THR A 1 92 ? -11.019 0.659 26.382 1.00 97.94 92 THR A CA 1
ATOM 685 C C . THR A 1 92 ? -10.938 1.700 25.260 1.00 97.94 92 THR A C 1
ATOM 687 O O . THR A 1 92 ? -10.281 1.468 24.250 1.00 97.94 92 THR A O 1
ATOM 690 N N . SER A 1 93 ? -11.549 2.875 25.431 1.00 98.25 93 SER A N 1
ATOM 691 C CA . SER A 1 93 ? -11.460 3.967 24.452 1.00 98.25 93 SER A CA 1
ATOM 692 C C . SER A 1 93 ? -10.039 4.517 24.342 1.00 98.25 93 SER A C 1
ATOM 694 O O . SER A 1 93 ? -9.589 4.844 23.243 1.00 98.25 93 SER A O 1
ATOM 696 N N . TYR A 1 94 ? -9.319 4.601 25.462 1.00 98.31 94 TYR A N 1
ATOM 697 C CA . TYR A 1 94 ? -7.917 5.010 25.469 1.00 98.31 94 TYR A CA 1
ATOM 698 C C . TYR A 1 94 ? -7.017 3.993 24.750 1.00 98.31 94 TYR A C 1
ATOM 700 O O . TYR A 1 94 ? -6.153 4.3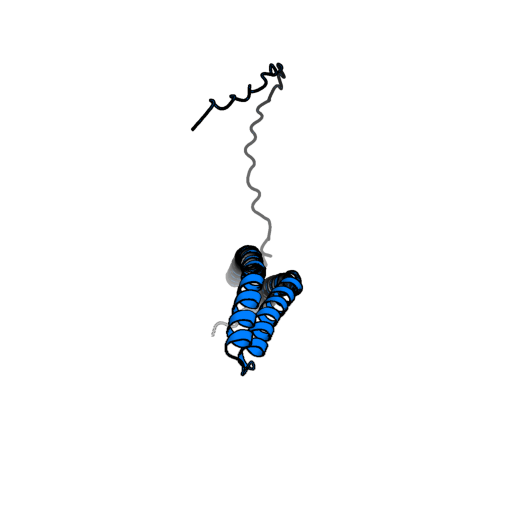86 23.959 1.00 98.31 94 TYR A O 1
ATOM 708 N N . ASP A 1 95 ? -7.263 2.696 24.946 1.00 98.12 95 ASP A N 1
ATOM 709 C CA . ASP A 1 95 ? -6.553 1.628 24.234 1.00 98.12 95 ASP A CA 1
ATOM 710 C C . ASP A 1 95 ? -6.811 1.697 22.723 1.00 98.12 95 ASP A C 1
ATOM 712 O O . ASP A 1 95 ? -5.862 1.698 21.933 1.00 98.12 95 ASP A O 1
ATOM 716 N N . ILE A 1 96 ? -8.080 1.852 22.316 1.00 98.62 96 ILE A N 1
ATOM 717 C CA . ILE A 1 96 ? -8.465 2.047 20.910 1.00 98.62 96 ILE A CA 1
ATOM 718 C C . ILE A 1 96 ? -7.733 3.255 20.324 1.00 98.62 96 ILE A C 1
ATOM 720 O O . ILE A 1 96 ? -7.151 3.150 19.242 1.00 98.62 96 ILE A O 1
ATOM 724 N N . GLN A 1 97 ? -7.748 4.399 21.015 1.00 98.62 97 GLN A N 1
ATOM 725 C CA . GLN A 1 97 ? -7.093 5.621 20.548 1.00 98.62 97 GLN A CA 1
ATOM 726 C C . GLN A 1 97 ? -5.590 5.401 20.355 1.00 98.62 97 GLN A C 1
ATOM 728 O O . GLN A 1 97 ? -5.039 5.778 19.319 1.00 98.62 97 GLN A O 1
ATOM 733 N N . THR A 1 98 ? -4.934 4.782 21.335 1.00 98.62 98 THR A N 1
ATOM 734 C CA . THR A 1 98 ? -3.490 4.539 21.318 1.00 98.62 98 THR A CA 1
ATOM 735 C C . THR A 1 98 ? -3.104 3.596 20.185 1.00 98.62 98 THR A C 1
ATOM 737 O O . THR A 1 98 ? -2.233 3.925 19.374 1.00 98.62 98 THR A O 1
ATOM 740 N N . LEU A 1 99 ? -3.784 2.453 20.073 1.00 98.50 99 LEU A N 1
ATOM 741 C CA . LEU A 1 99 ? -3.539 1.482 19.012 1.00 98.50 99 LEU A CA 1
ATOM 742 C C . LEU A 1 99 ? -3.789 2.095 17.631 1.00 98.50 99 LEU A C 1
ATOM 744 O O . LEU A 1 99 ? -2.929 2.013 16.752 1.00 98.50 99 LEU A O 1
ATOM 748 N N . SER A 1 100 ? -4.927 2.772 17.461 1.00 98.62 100 SER A N 1
ATOM 749 C CA . SER A 1 100 ? -5.312 3.396 16.192 1.00 98.62 100 SER A CA 1
ATOM 750 C C . SER A 1 100 ? -4.316 4.466 15.767 1.00 98.62 100 SER A C 1
ATOM 752 O O . SER A 1 100 ? -3.909 4.490 14.610 1.00 98.62 100 SER A O 1
ATOM 754 N N . LYS A 1 101 ? -3.867 5.322 16.693 1.00 98.69 101 LYS A N 1
ATOM 755 C CA . LYS A 1 101 ? -2.863 6.352 16.402 1.00 98.69 101 LYS A CA 1
ATOM 756 C C . LYS A 1 101 ? -1.549 5.727 15.942 1.00 98.69 101 LYS A C 1
ATOM 758 O O . LYS A 1 101 ? -1.018 6.123 14.905 1.00 98.69 101 LYS A O 1
ATOM 763 N N . ASN A 1 102 ? -1.047 4.744 16.685 1.00 98.38 102 ASN A N 1
ATOM 764 C CA . ASN A 1 102 ? 0.221 4.089 16.371 1.00 98.38 102 ASN A CA 1
ATOM 765 C C . ASN A 1 102 ? 0.161 3.375 15.013 1.00 98.38 102 ASN A C 1
ATOM 767 O O . ASN A 1 102 ? 1.072 3.512 14.196 1.00 98.38 102 ASN A O 1
ATOM 771 N N . ARG A 1 103 ? -0.929 2.648 14.737 1.00 98.50 103 ARG A N 1
ATOM 772 C CA . ARG A 1 103 ? -1.101 1.944 13.459 1.00 98.50 103 ARG A CA 1
ATOM 773 C C . ARG A 1 103 ? -1.377 2.877 12.296 1.00 98.50 103 ARG A C 1
ATOM 775 O O . ARG A 1 103 ? -0.839 2.646 11.222 1.00 98.50 103 ARG A O 1
ATOM 782 N N . TRP A 1 104 ? -2.109 3.965 12.506 1.00 98.50 104 TRP A N 1
ATOM 783 C CA . TRP A 1 104 ? -2.281 4.988 11.479 1.00 98.50 104 TRP A CA 1
ATOM 784 C C . TRP A 1 104 ? -0.937 5.603 11.071 1.00 98.50 104 TRP A C 1
ATOM 786 O O . TRP A 1 104 ? -0.642 5.676 9.880 1.00 98.50 104 TRP A O 1
ATOM 796 N N . GLN A 1 105 ? -0.089 5.979 12.037 1.00 98.69 105 GLN A N 1
ATOM 797 C CA . GLN A 1 105 ? 1.247 6.515 11.744 1.00 98.69 105 GLN A CA 1
ATOM 798 C C . GLN A 1 105 ? 2.101 5.507 10.967 1.00 98.69 105 GLN A C 1
ATOM 800 O O . GLN A 1 105 ? 2.745 5.874 9.983 1.00 98.69 105 GLN A O 1
ATOM 805 N N . TYR A 1 106 ? 2.067 4.240 11.385 1.00 98.56 106 TYR A N 1
ATOM 806 C CA . TYR A 1 106 ? 2.764 3.148 10.716 1.00 98.56 106 TYR A CA 1
ATOM 807 C C . TYR A 1 106 ? 2.314 2.967 9.259 1.00 98.56 106 TYR A C 1
ATOM 809 O O . TYR A 1 106 ? 3.141 3.043 8.351 1.00 98.56 106 TYR A O 1
ATOM 817 N N . VAL A 1 107 ? 1.009 2.784 9.027 1.00 98.75 107 VAL A N 1
ATOM 818 C CA . VAL A 1 107 ? 0.441 2.572 7.685 1.00 98.75 107 VAL A CA 1
ATOM 819 C C . VAL A 1 107 ? 0.713 3.777 6.793 1.00 98.75 107 VAL A C 1
ATOM 821 O O . VAL A 1 107 ? 1.206 3.615 5.680 1.00 98.75 107 VAL A O 1
ATOM 824 N N . ASN A 1 108 ? 0.478 4.993 7.294 1.00 98.69 108 ASN A N 1
ATOM 825 C CA . ASN A 1 108 ? 0.722 6.214 6.533 1.00 98.69 108 ASN A CA 1
ATOM 826 C C . ASN A 1 108 ? 2.194 6.332 6.104 1.00 98.69 108 ASN A C 1
ATOM 828 O O . ASN A 1 108 ? 2.478 6.650 4.952 1.00 98.69 108 ASN A O 1
ATOM 832 N N . SER A 1 109 ? 3.136 6.033 7.005 1.00 98.69 109 SER A N 1
ATOM 833 C CA . SER A 1 109 ? 4.564 6.034 6.674 1.00 98.69 109 SER A CA 1
ATOM 834 C C . SER A 1 109 ? 4.912 4.966 5.632 1.00 98.69 109 SER A C 1
ATOM 836 O O . SER A 1 109 ? 5.578 5.272 4.642 1.00 98.69 109 SER A O 1
ATOM 838 N N . ARG A 1 110 ? 4.422 3.732 5.799 1.00 98.69 110 ARG A N 1
ATOM 839 C CA . ARG A 1 110 ? 4.659 2.638 4.844 1.00 98.69 110 ARG A CA 1
ATOM 840 C C . ARG A 1 110 ? 4.103 2.966 3.458 1.00 98.69 110 ARG A C 1
ATOM 842 O O . ARG A 1 110 ? 4.784 2.716 2.469 1.00 98.69 110 ARG A O 1
ATOM 849 N N . TYR A 1 111 ? 2.925 3.579 3.374 1.00 98.75 111 TYR A N 1
ATOM 850 C CA . TYR A 1 111 ? 2.322 3.993 2.103 1.00 98.75 111 TYR A CA 1
ATOM 851 C C . TYR A 1 111 ? 3.124 5.077 1.394 1.00 98.75 111 TYR A C 1
ATOM 853 O O . TYR A 1 111 ? 3.311 4.996 0.183 1.00 98.75 111 TYR A O 1
ATOM 861 N N . GLN A 1 112 ? 3.671 6.043 2.133 1.00 98.75 112 GLN A N 1
ATOM 862 C CA . GLN A 1 112 ? 4.572 7.035 1.547 1.00 98.75 112 GLN A CA 1
ATOM 863 C C . GLN A 1 112 ? 5.841 6.389 0.979 1.00 98.75 112 GLN A C 1
ATOM 865 O O . GLN A 1 112 ? 6.258 6.732 -0.126 1.00 98.75 112 GLN A O 1
ATOM 870 N N . VAL A 1 113 ? 6.427 5.423 1.694 1.00 98.75 113 VAL A N 1
ATOM 871 C CA . VAL A 1 113 ? 7.605 4.685 1.212 1.00 98.75 113 VAL A CA 1
ATOM 872 C C . VAL A 1 113 ? 7.279 3.873 -0.042 1.00 98.75 113 VAL A C 1
ATOM 874 O O . VAL A 1 113 ? 8.035 3.935 -1.007 1.00 98.75 113 VAL A O 1
ATOM 877 N N . ILE A 1 114 ? 6.152 3.155 -0.063 1.00 98.81 114 ILE A N 1
ATOM 878 C CA . ILE A 1 114 ? 5.719 2.369 -1.229 1.00 98.81 114 ILE A CA 1
ATOM 879 C C . ILE A 1 114 ? 5.505 3.276 -2.444 1.00 98.81 114 ILE A C 1
ATOM 881 O O . ILE A 1 114 ? 6.012 2.976 -3.523 1.00 98.81 114 ILE A O 1
ATOM 885 N N . ALA A 1 115 ? 4.815 4.406 -2.271 1.00 98.69 115 ALA A N 1
ATOM 886 C CA . ALA A 1 115 ? 4.579 5.361 -3.351 1.00 98.69 115 ALA A CA 1
ATOM 887 C C . ALA A 1 115 ? 5.892 5.934 -3.907 1.00 98.69 115 ALA A C 1
ATOM 889 O O . ALA A 1 115 ? 6.079 5.993 -5.122 1.00 98.69 115 ALA A O 1
ATOM 890 N N . TYR A 1 116 ? 6.826 6.297 -3.023 1.00 98.75 116 TYR A N 1
ATOM 891 C CA . TYR A 1 116 ? 8.154 6.763 -3.419 1.00 98.75 116 TYR A CA 1
ATOM 892 C C . TYR A 1 116 ? 8.932 5.695 -4.202 1.00 98.75 116 TYR A C 1
ATOM 894 O O . TYR A 1 116 ? 9.506 5.990 -5.249 1.00 98.75 116 TYR A O 1
ATOM 902 N N . GLN A 1 117 ? 8.930 4.447 -3.727 1.00 98.69 117 GLN A N 1
ATOM 903 C CA . GLN A 1 117 ? 9.608 3.337 -4.400 1.00 98.69 117 GLN A CA 1
ATOM 904 C C . GLN A 1 117 ? 8.993 3.035 -5.766 1.00 98.69 117 GLN A C 1
ATOM 906 O O . GLN A 1 117 ? 9.730 2.835 -6.730 1.00 98.69 117 GLN A O 1
ATOM 911 N N . GLN A 1 118 ? 7.661 3.048 -5.868 1.00 98.62 118 GLN A N 1
ATOM 912 C CA . GLN A 1 118 ? 6.962 2.883 -7.138 1.00 98.62 118 GLN A CA 1
ATOM 913 C C . GLN A 1 118 ? 7.396 3.961 -8.131 1.00 98.62 118 GLN A C 1
ATOM 915 O O . GLN A 1 118 ? 7.795 3.626 -9.242 1.00 98.62 118 GLN A O 1
ATOM 920 N N . GLN A 1 119 ? 7.369 5.231 -7.716 1.00 98.62 119 GLN A N 1
ATOM 921 C CA . GLN A 1 119 ? 7.763 6.350 -8.566 1.00 98.62 119 GLN A CA 1
ATOM 922 C C . GLN A 1 119 ? 9.218 6.224 -9.028 1.00 98.62 119 GLN A C 1
ATOM 924 O O . GLN A 1 119 ? 9.497 6.299 -10.221 1.00 98.62 119 GLN A O 1
ATOM 929 N N . ASN A 1 120 ? 10.143 5.964 -8.102 1.00 98.69 120 ASN A N 1
ATOM 930 C CA . ASN A 1 120 ? 11.553 5.800 -8.438 1.00 98.69 120 ASN A CA 1
ATOM 931 C C . ASN A 1 120 ? 11.787 4.637 -9.419 1.00 98.69 120 ASN A C 1
ATOM 933 O O . ASN A 1 120 ? 12.565 4.776 -10.365 1.00 98.69 120 ASN A O 1
ATOM 937 N N . CYS A 1 121 ? 11.084 3.519 -9.226 1.00 98.75 121 CYS A N 1
ATOM 938 C CA . CYS A 1 121 ? 11.126 2.372 -10.127 1.00 98.75 121 CYS A CA 1
ATOM 939 C C . CYS A 1 121 ? 10.630 2.760 -11.528 1.00 98.75 121 CYS A C 1
ATOM 941 O O . CYS A 1 121 ? 11.349 2.570 -12.508 1.00 98.75 121 CYS A O 1
ATOM 943 N N . THR A 1 122 ? 9.453 3.388 -11.628 1.00 98.62 122 THR A N 1
ATOM 944 C CA . THR A 1 122 ? 8.876 3.778 -12.922 1.00 98.62 122 THR A CA 1
ATOM 945 C C . THR A 1 122 ? 9.709 4.826 -13.655 1.00 98.62 122 THR A C 1
ATOM 947 O O . THR A 1 122 ? 9.870 4.721 -14.871 1.00 98.62 122 THR A O 1
ATOM 950 N N . ASP A 1 123 ? 10.282 5.791 -12.932 1.00 98.50 123 ASP A N 1
ATOM 951 C CA . ASP A 1 123 ? 11.149 6.826 -13.501 1.00 98.50 123 ASP A CA 1
ATOM 952 C C . ASP A 1 123 ? 12.443 6.211 -14.046 1.00 98.50 123 ASP A C 1
ATOM 954 O O . ASP A 1 123 ? 12.873 6.532 -15.153 1.00 98.50 123 ASP A O 1
ATOM 958 N N . THR A 1 124 ? 13.029 5.261 -13.310 1.00 98.38 124 THR A N 1
ATOM 959 C CA . THR A 1 124 ? 14.228 4.528 -13.743 1.00 98.38 124 THR A CA 1
ATOM 960 C C . THR A 1 124 ? 13.960 3.712 -15.008 1.00 98.38 124 THR A C 1
ATOM 962 O O . THR A 1 124 ? 14.761 3.731 -15.943 1.00 98.38 124 THR A O 1
ATOM 965 N N . CYS A 1 125 ? 12.820 3.017 -15.077 1.00 97.25 125 CYS A N 1
ATOM 966 C CA . CYS A 1 125 ? 12.425 2.270 -16.271 1.00 97.25 125 CYS A CA 1
ATOM 967 C C . CYS A 1 125 ? 12.199 3.196 -17.475 1.00 97.25 125 CYS A C 1
ATOM 969 O O . CYS A 1 125 ? 12.612 2.865 -18.587 1.00 97.25 125 CYS A O 1
ATOM 971 N N . ALA A 1 126 ? 11.570 4.355 -17.260 1.00 97.94 126 ALA A N 1
ATOM 972 C CA . ALA A 1 126 ? 11.329 5.337 -18.312 1.00 97.94 126 ALA A CA 1
ATOM 973 C C . ALA A 1 126 ? 12.638 5.944 -18.837 1.00 97.94 126 ALA A C 1
ATOM 975 O O . ALA A 1 126 ? 12.829 6.025 -20.048 1.00 97.94 126 ALA A O 1
ATOM 976 N N . ASP A 1 127 ? 13.564 6.312 -17.949 1.00 98.25 127 ASP A N 1
ATOM 977 C CA . ASP A 1 127 ? 14.889 6.813 -18.326 1.00 98.25 127 ASP A CA 1
ATOM 978 C C . ASP A 1 127 ? 15.676 5.777 -19.143 1.00 98.25 127 ASP A C 1
ATOM 980 O O . ASP A 1 127 ? 16.223 6.102 -20.200 1.00 98.25 127 ASP A O 1
ATOM 984 N N . ALA A 1 128 ? 15.668 4.512 -18.709 1.00 97.56 128 ALA A N 1
ATOM 985 C CA . ALA A 1 128 ? 16.302 3.422 -19.444 1.00 97.56 128 ALA A CA 1
ATOM 986 C C . ALA A 1 128 ? 15.708 3.262 -20.855 1.00 97.56 128 ALA A C 1
ATOM 988 O O . ALA A 1 128 ? 16.457 3.194 -21.829 1.00 97.56 128 ALA A O 1
ATOM 989 N N . TYR A 1 129 ? 14.378 3.272 -20.976 1.00 98.19 129 TYR A N 1
ATOM 990 C CA . TYR A 1 129 ? 13.680 3.195 -22.259 1.00 98.19 129 TYR A CA 1
ATOM 991 C C . TYR A 1 129 ? 14.017 4.370 -23.184 1.00 98.19 129 TYR A C 1
ATOM 993 O O . TYR A 1 129 ? 14.340 4.168 -24.357 1.00 98.19 129 TYR A O 1
ATOM 1001 N N . VAL A 1 130 ? 13.984 5.602 -22.669 1.00 98.44 130 VAL A N 1
ATOM 1002 C CA . VAL A 1 130 ? 14.316 6.803 -23.449 1.00 98.44 130 VAL A CA 1
ATOM 1003 C C . VAL A 1 130 ? 15.753 6.732 -23.956 1.00 98.44 130 VAL A C 1
ATOM 1005 O O . VAL A 1 130 ? 15.989 6.963 -25.141 1.00 98.44 130 VAL A O 1
ATOM 1008 N N . LYS A 1 131 ? 16.715 6.368 -23.103 1.00 97.81 131 LYS A N 1
ATOM 1009 C CA . LYS A 1 131 ? 18.122 6.213 -23.504 1.00 97.81 131 LYS A CA 1
ATOM 1010 C C . LYS A 1 131 ? 18.302 5.129 -24.564 1.00 97.81 131 LYS A C 1
ATOM 1012 O O . LYS A 1 131 ? 18.959 5.373 -25.576 1.00 97.81 131 LYS A O 1
ATOM 1017 N N . GLU A 1 132 ? 17.705 3.960 -24.348 1.00 97.12 132 GLU A N 1
ATOM 1018 C CA . GLU A 1 132 ? 17.806 2.808 -25.249 1.00 97.12 132 GLU A CA 1
ATOM 1019 C C . GLU A 1 132 ? 17.208 3.124 -26.626 1.00 97.12 132 GLU A C 1
ATOM 1021 O O . GLU A 1 132 ? 17.883 2.993 -27.647 1.00 97.12 132 GLU A O 1
ATOM 1026 N N . THR A 1 133 ? 15.981 3.643 -26.667 1.00 97.00 133 THR A N 1
ATOM 1027 C CA . THR A 1 133 ? 15.327 4.025 -27.925 1.00 97.00 133 THR A CA 1
ATOM 1028 C C . THR A 1 133 ? 16.012 5.189 -28.626 1.00 97.00 133 THR A C 1
ATOM 1030 O O . THR A 1 133 ? 16.154 5.144 -29.843 1.00 97.00 133 THR A O 1
ATOM 1033 N N . THR A 1 134 ? 16.500 6.200 -27.901 1.00 97.81 134 THR A N 1
ATOM 1034 C CA . THR A 1 134 ? 17.263 7.310 -28.503 1.00 97.81 134 THR A CA 1
ATOM 1035 C C . THR A 1 134 ? 18.505 6.784 -29.218 1.00 97.81 134 THR A C 1
ATOM 1037 O O . THR A 1 134 ? 18.785 7.182 -30.349 1.00 97.81 134 THR A O 1
ATOM 1040 N N . ALA A 1 135 ? 19.226 5.847 -28.597 1.00 96.69 135 ALA A N 1
ATOM 1041 C CA . ALA A 1 135 ? 20.387 5.214 -29.208 1.00 96.69 135 ALA A CA 1
ATOM 1042 C C . ALA A 1 135 ? 20.006 4.360 -30.432 1.00 96.69 135 ALA A C 1
ATOM 1044 O O . ALA A 1 135 ? 20.694 4.414 -31.452 1.00 96.69 135 ALA A O 1
ATOM 1045 N N . LEU A 1 136 ? 18.898 3.614 -30.363 1.00 96.44 136 LEU A N 1
ATOM 1046 C CA . LEU A 1 136 ? 18.389 2.810 -31.480 1.00 96.44 136 LEU A CA 1
ATOM 1047 C C . LEU A 1 136 ? 17.933 3.667 -32.667 1.00 96.44 136 LEU A C 1
ATOM 1049 O O . LEU A 1 136 ? 18.253 3.339 -33.808 1.00 96.44 136 LEU A O 1
ATOM 1053 N N . TYR A 1 137 ? 17.239 4.779 -32.419 1.00 96.38 137 TYR A N 1
ATOM 1054 C CA . TYR A 1 137 ? 16.838 5.716 -33.469 1.00 96.38 137 TYR A CA 1
ATOM 1055 C C . TYR A 1 137 ? 18.048 6.415 -34.092 1.00 96.38 137 TYR A C 1
ATOM 1057 O O . TYR A 1 137 ? 18.145 6.466 -35.313 1.00 96.38 137 TYR A O 1
ATOM 1065 N N . ALA A 1 138 ? 19.025 6.850 -33.290 1.00 95.31 138 ALA A N 1
ATOM 1066 C CA . ALA A 1 138 ? 20.266 7.418 -33.817 1.00 95.31 138 ALA A CA 1
ATOM 1067 C C . ALA A 1 138 ? 21.042 6.410 -34.690 1.00 95.31 138 ALA A C 1
ATOM 1069 O O . ALA A 1 138 ? 21.594 6.771 -35.732 1.00 95.31 138 ALA A O 1
ATOM 1070 N N . ALA A 1 139 ? 21.063 5.135 -34.292 1.00 93.81 139 ALA A N 1
ATOM 1071 C CA . ALA A 1 139 ? 21.673 4.057 -35.064 1.00 93.81 139 ALA A CA 1
ATOM 1072 C C . ALA A 1 139 ? 20.918 3.776 -36.376 1.00 93.81 139 ALA A C 1
ATOM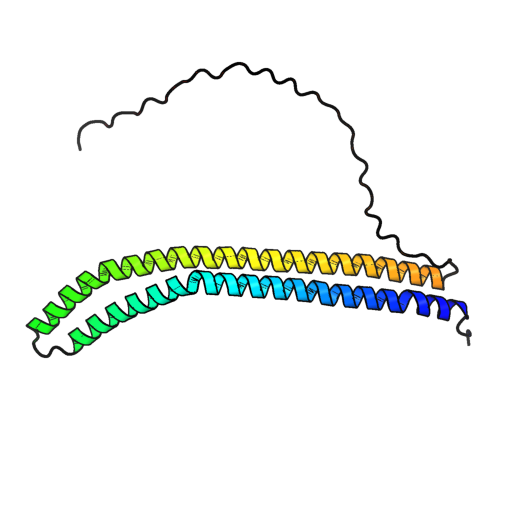 1074 O O . ALA A 1 139 ? 21.545 3.602 -37.425 1.00 93.81 139 ALA A O 1
ATOM 1075 N N . LEU A 1 140 ? 19.582 3.791 -36.337 1.00 93.56 140 LEU A N 1
ATOM 1076 C CA . LEU A 1 140 ? 18.739 3.693 -37.525 1.00 93.56 140 LEU A CA 1
ATOM 1077 C C . LEU A 1 140 ? 19.002 4.859 -38.484 1.00 93.56 140 LEU A C 1
ATOM 1079 O O . LEU A 1 140 ? 19.245 4.609 -39.660 1.00 93.56 140 LEU A O 1
ATOM 1083 N N . ASP A 1 141 ? 19.032 6.099 -38.000 1.00 93.12 141 ASP A N 1
ATOM 1084 C CA . ASP A 1 141 ? 19.293 7.285 -38.822 1.00 93.12 141 ASP A CA 1
ATOM 1085 C C . ASP A 1 141 ? 20.679 7.230 -39.477 1.00 93.12 141 ASP A C 1
ATOM 1087 O O . ASP A 1 141 ? 20.816 7.471 -40.681 1.00 93.12 141 ASP A O 1
ATOM 1091 N N . ALA A 1 142 ? 21.709 6.825 -38.728 1.00 92.06 142 ALA A N 1
ATOM 1092 C CA . ALA A 1 142 ? 23.050 6.607 -39.271 1.00 92.06 142 ALA A CA 1
ATOM 1093 C C . ALA A 1 142 ? 23.056 5.512 -40.355 1.00 92.06 142 ALA A C 1
ATOM 1095 O O . ALA A 1 142 ? 23.679 5.669 -41.415 1.00 92.06 142 ALA A O 1
ATOM 1096 N N . CYS A 1 143 ? 22.315 4.423 -40.129 1.00 91.88 143 CYS A N 1
ATOM 1097 C CA . CYS A 1 143 ? 22.109 3.380 -41.123 1.00 91.88 143 CYS A CA 1
ATOM 1098 C C . CYS A 1 143 ? 21.310 3.895 -42.325 1.00 91.88 143 CYS A C 1
ATOM 1100 O O . CYS A 1 143 ? 21.615 3.526 -43.444 1.00 91.88 143 CYS A O 1
ATOM 1102 N N . LEU A 1 144 ? 20.352 4.803 -42.198 1.00 90.62 144 LEU A N 1
ATOM 1103 C CA . LEU A 1 144 ? 19.676 5.360 -43.374 1.00 90.62 144 LEU A CA 1
ATOM 1104 C C . LEU A 1 144 ? 20.613 6.289 -44.169 1.00 90.62 144 LEU A C 1
ATOM 1106 O O . LEU A 1 144 ? 20.660 6.206 -45.395 1.00 90.62 144 LEU A O 1
ATOM 1110 N N . ALA A 1 145 ? 21.464 7.062 -43.491 1.00 90.75 145 ALA A N 1
ATOM 1111 C CA . ALA A 1 145 ? 22.335 8.074 -44.099 1.00 90.75 145 ALA A CA 1
ATOM 1112 C C . ALA A 1 145 ? 23.532 7.546 -44.915 1.00 90.75 145 ALA A C 1
ATOM 1114 O O . ALA A 1 145 ? 24.114 8.291 -45.699 1.00 90.75 145 ALA A O 1
ATOM 1115 N N . GLY A 1 146 ? 23.945 6.291 -44.736 1.00 81.38 146 GLY A N 1
ATOM 1116 C CA . GLY A 1 146 ? 25.134 5.749 -45.426 1.00 81.38 146 GLY A CA 1
ATOM 1117 C C . GLY A 1 146 ? 26.086 4.954 -44.529 1.00 81.38 146 GLY A C 1
ATOM 1118 O O . GLY A 1 146 ? 26.931 4.226 -45.044 1.00 81.38 146 GLY A O 1
ATOM 1119 N N . GLY A 1 147 ? 25.910 5.031 -43.204 1.00 74.31 147 GLY A N 1
ATOM 1120 C CA . GLY A 1 147 ? 26.719 4.318 -42.212 1.00 74.31 147 GLY A CA 1
ATOM 1121 C C . GLY A 1 147 ? 26.518 2.795 -42.163 1.00 74.31 147 GLY A C 1
ATOM 1122 O O . GLY A 1 147 ? 25.540 2.242 -42.659 1.00 74.31 147 GLY A O 1
ATOM 1123 N N . GLY A 1 148 ? 27.460 2.072 -41.562 1.00 73.06 148 GLY A N 1
ATOM 1124 C CA . GLY A 1 148 ? 27.285 0.639 -41.297 1.00 73.06 148 GLY A CA 1
ATOM 1125 C C . GLY A 1 148 ? 26.205 0.364 -40.242 1.00 73.06 148 GLY A C 1
ATOM 1126 O O . GLY A 1 148 ? 25.705 1.282 -39.594 1.00 73.06 148 GLY A O 1
ATOM 1127 N N . PHE A 1 149 ? 25.877 -0.914 -40.037 1.00 74.38 149 PHE A N 1
ATOM 1128 C CA . PHE A 1 149 ? 25.076 -1.329 -38.886 1.00 74.38 149 PHE A CA 1
ATOM 1129 C C . PHE A 1 149 ? 25.890 -1.088 -37.616 1.00 74.38 149 PHE A C 1
ATOM 1131 O O . PHE A 1 149 ? 26.929 -1.714 -37.408 1.00 74.38 149 PHE A O 1
ATOM 1138 N N . VAL A 1 150 ? 25.427 -0.166 -36.782 1.00 68.94 150 VAL A N 1
ATOM 1139 C CA . VAL A 1 150 ? 25.988 0.072 -35.455 1.00 68.94 150 VAL A CA 1
ATOM 1140 C C . VAL A 1 150 ? 25.033 -0.517 -34.427 1.00 68.94 150 VAL A C 1
ATOM 1142 O O . VAL A 1 150 ? 23.871 -0.126 -34.347 1.00 68.94 150 VAL A O 1
ATOM 1145 N N . THR A 1 151 ? 25.487 -1.494 -33.652 1.00 60.09 151 THR A N 1
ATOM 1146 C CA . THR A 1 151 ? 24.790 -1.871 -32.420 1.00 60.09 151 THR A CA 1
ATOM 1147 C C . THR A 1 151 ? 25.047 -0.773 -31.394 1.00 60.09 151 THR A C 1
ATOM 1149 O O . THR A 1 151 ? 26.220 -0.492 -31.122 1.00 60.09 151 THR A O 1
ATOM 1152 N N . PRO A 1 152 ? 24.010 -0.127 -30.833 1.00 56.38 152 PRO A N 1
ATOM 1153 C CA . PRO A 1 152 ? 24.222 0.812 -29.745 1.00 56.38 152 PRO A CA 1
ATOM 1154 C C . PRO A 1 152 ? 24.868 0.066 -28.573 1.00 56.38 152 PRO A C 1
ATOM 1156 O O . PRO A 1 152 ? 24.329 -0.906 -28.051 1.00 56.38 152 PRO A O 1
ATOM 1159 N N . SER A 1 153 ? 26.072 0.493 -28.196 1.00 43.19 153 SER A N 1
ATOM 1160 C CA . SER A 1 153 ? 26.791 -0.068 -27.057 1.00 43.19 153 SER A CA 1
ATOM 1161 C C . SER A 1 153 ? 26.164 0.476 -25.778 1.00 43.19 153 SER A C 1
ATOM 1163 O O . SER A 1 153 ? 26.294 1.664 -25.492 1.00 43.19 153 SER A O 1
ATOM 1165 N N . THR A 1 154 ? 25.523 -0.373 -24.975 1.00 41.97 154 THR A N 1
ATOM 1166 C CA . THR A 1 154 ? 25.036 -0.028 -23.625 1.00 41.97 154 THR A CA 1
ATOM 1167 C C . THR A 1 154 ? 26.173 0.007 -22.598 1.00 41.97 154 THR A C 1
ATOM 1169 O O . THR A 1 154 ? 26.001 -0.407 -21.452 1.00 41.97 154 THR A O 1
ATOM 1172 N N . THR A 1 155 ? 27.370 0.447 -22.994 1.00 33.34 155 THR A N 1
ATOM 1173 C CA . THR A 1 155 ? 28.488 0.560 -22.057 1.00 33.34 155 THR A CA 1
ATOM 1174 C C . THR A 1 155 ? 28.195 1.731 -21.123 1.00 33.34 155 THR A C 1
ATOM 1176 O O . THR A 1 155 ? 28.020 2.848 -21.618 1.00 33.34 155 THR A O 1
ATOM 1179 N N . PRO A 1 156 ? 28.150 1.538 -19.794 1.00 38.91 156 PRO A N 1
ATOM 1180 C CA . PRO A 1 156 ? 28.153 2.672 -18.888 1.00 38.91 156 PRO A CA 1
ATOM 1181 C C . PRO A 1 156 ? 29.429 3.474 -19.154 1.00 38.91 156 PRO A C 1
ATOM 1183 O O . PRO A 1 156 ? 30.526 2.914 -19.187 1.00 38.91 156 PRO A O 1
ATOM 1186 N N . THR A 1 157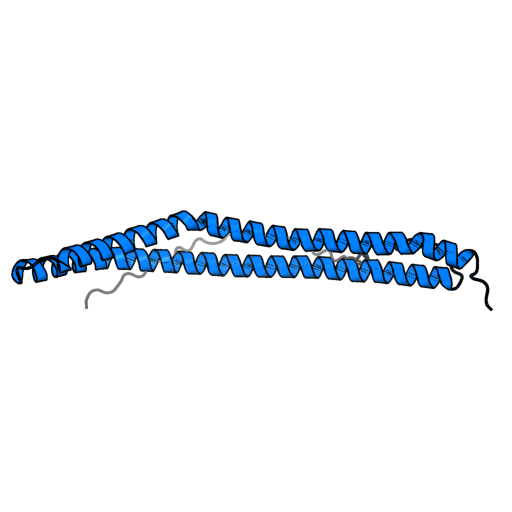 ? 29.292 4.779 -19.387 1.00 35.16 157 THR A N 1
ATOM 1187 C CA . THR A 1 157 ? 30.419 5.711 -19.379 1.00 35.16 157 THR A CA 1
ATOM 1188 C C . THR A 1 157 ? 31.178 5.503 -18.073 1.00 35.16 157 THR A C 1
ATOM 1190 O O . THR A 1 157 ? 30.692 5.861 -17.003 1.00 35.16 157 THR A O 1
ATOM 1193 N N . SER A 1 158 ? 32.348 4.871 -18.163 1.00 36.00 158 SER A N 1
ATOM 1194 C CA . SER A 1 158 ? 33.265 4.718 -17.043 1.00 36.00 158 SER A CA 1
ATOM 1195 C C . SER A 1 158 ? 33.666 6.121 -16.605 1.00 36.00 158 SER A C 1
ATOM 1197 O O . SER A 1 158 ? 34.385 6.818 -17.322 1.00 36.00 158 SER A O 1
ATOM 1199 N N . ALA A 1 159 ? 33.152 6.555 -15.457 1.00 43.09 159 ALA A N 1
ATOM 1200 C CA . ALA A 1 159 ? 33.652 7.737 -14.786 1.00 43.09 159 ALA A CA 1
ATOM 1201 C C . ALA A 1 159 ? 35.147 7.518 -14.518 1.00 43.09 159 ALA A C 1
ATOM 1203 O O . ALA A 1 159 ? 35.546 6.501 -13.951 1.00 43.09 159 ALA A O 1
ATOM 1204 N N . THR A 1 160 ? 35.974 8.447 -14.984 1.00 40.09 160 THR A N 1
ATOM 1205 C CA . THR A 1 160 ? 37.380 8.534 -14.605 1.00 40.09 160 THR A CA 1
ATOM 1206 C C . THR A 1 160 ? 37.455 8.735 -13.093 1.00 40.09 160 THR A C 1
ATOM 1208 O O . THR A 1 160 ? 36.986 9.751 -12.583 1.00 40.09 160 THR A O 1
ATOM 1211 N N . GLU A 1 161 ? 38.021 7.759 -12.382 1.00 46.53 161 GLU A N 1
ATOM 1212 C CA . GLU A 1 161 ? 38.403 7.892 -10.976 1.00 46.53 161 GLU A CA 1
ATOM 1213 C C . GLU A 1 161 ? 39.385 9.062 -10.802 1.00 46.53 161 GLU A C 1
ATOM 1215 O O . GLU A 1 161 ? 40.419 9.100 -11.477 1.00 46.53 161 GLU A O 1
ATOM 1220 N N . PRO A 1 162 ? 39.148 9.991 -9.864 1.00 44.62 162 PRO A N 1
ATOM 1221 C CA . PRO A 1 162 ? 40.235 10.745 -9.272 1.00 44.62 162 PRO A CA 1
ATOM 1222 C C . PRO A 1 162 ? 40.970 9.851 -8.264 1.00 44.62 162 PRO A C 1
ATOM 1224 O O . PRO A 1 162 ? 40.446 9.493 -7.211 1.00 44.62 162 PRO A O 1
ATOM 1227 N N . SER A 1 163 ? 42.212 9.510 -8.599 1.00 48.28 163 SER A N 1
ATOM 1228 C CA . SER A 1 163 ? 43.196 8.968 -7.665 1.00 48.28 163 SER A CA 1
ATOM 1229 C C . SER A 1 163 ? 43.632 10.061 -6.690 1.00 48.28 163 SER A C 1
ATOM 1231 O O . SER A 1 163 ? 44.351 10.978 -7.092 1.00 48.28 163 SER A O 1
ATOM 1233 N N . THR A 1 164 ? 43.301 9.912 -5.405 1.00 45.50 164 THR A N 1
ATOM 1234 C CA . THR A 1 164 ? 44.031 10.600 -4.332 1.00 45.50 164 THR A CA 1
ATOM 1235 C C . THR A 1 164 ? 44.175 9.695 -3.114 1.00 45.50 164 THR A C 1
ATOM 1237 O O . THR A 1 164 ? 43.253 9.513 -2.323 1.00 45.50 164 THR A O 1
ATOM 1240 N N . THR A 1 165 ? 45.376 9.142 -2.971 1.00 52.91 165 THR A N 1
ATOM 1241 C CA . THR A 1 165 ? 45.912 8.570 -1.738 1.00 52.91 165 THR A CA 1
ATOM 1242 C C . THR A 1 165 ? 45.992 9.649 -0.660 1.00 52.91 165 THR A C 1
ATOM 1244 O O . THR A 1 165 ? 46.694 10.644 -0.836 1.00 52.91 165 THR A O 1
ATOM 1247 N N . ALA A 1 166 ? 45.334 9.422 0.474 1.00 48.44 166 ALA A N 1
ATOM 1248 C CA . ALA A 1 166 ? 45.685 10.043 1.744 1.00 48.44 166 ALA A CA 1
ATOM 1249 C C . ALA A 1 166 ? 45.677 8.954 2.824 1.00 48.44 166 ALA A C 1
ATOM 1251 O O . ALA A 1 166 ? 44.645 8.348 3.114 1.00 48.44 166 ALA A O 1
ATOM 1252 N N . GLU A 1 167 ? 46.864 8.672 3.357 1.00 49.47 167 GLU A N 1
ATOM 1253 C CA . GLU A 1 167 ? 47.084 7.819 4.519 1.00 49.47 167 GLU A CA 1
ATOM 1254 C C . GLU A 1 167 ? 46.377 8.416 5.741 1.00 49.47 167 GLU A C 1
ATOM 1256 O O . GLU A 1 167 ? 46.601 9.574 6.095 1.00 49.47 167 GLU A O 1
ATOM 1261 N N . TYR A 1 168 ? 45.557 7.613 6.417 1.00 45.03 168 TYR A N 1
ATOM 1262 C CA . TYR A 1 168 ? 45.112 7.905 7.775 1.00 45.03 168 TYR A CA 1
ATOM 1263 C C . TYR A 1 168 ? 45.862 6.987 8.739 1.00 45.03 168 TYR A C 1
ATOM 1265 O O . TYR A 1 168 ? 45.569 5.798 8.855 1.00 45.03 168 TYR A O 1
ATOM 1273 N N . THR A 1 169 ? 46.842 7.561 9.431 1.00 45.44 169 THR A N 1
ATOM 1274 C CA . THR A 1 169 ? 47.490 6.972 10.604 1.00 45.44 169 THR A CA 1
ATOM 1275 C C . THR A 1 169 ? 46.499 6.973 11.767 1.00 45.44 169 THR A C 1
ATOM 1277 O O . THR A 1 169 ? 46.109 8.029 12.261 1.00 45.44 169 THR A O 1
ATOM 1280 N N . THR A 1 170 ? 46.084 5.794 12.225 1.00 44.38 170 THR A N 1
ATOM 1281 C CA . THR A 1 170 ? 45.351 5.625 13.488 1.00 44.38 170 THR A CA 1
ATOM 1282 C C . THR A 1 170 ? 46.305 5.742 14.672 1.00 44.38 170 THR A C 1
ATOM 1284 O O . THR A 1 170 ? 46.992 4.780 15.013 1.00 44.38 170 THR A O 1
ATOM 1287 N N . GLU A 1 171 ? 46.311 6.900 15.331 1.00 47.22 171 GLU A N 1
ATOM 1288 C CA . GLU A 1 171 ? 46.871 7.065 16.673 1.00 47.22 171 GLU A CA 1
ATOM 1289 C C . GLU A 1 171 ? 45.722 7.018 17.694 1.00 47.22 171 GLU A C 1
ATOM 1291 O O . GLU A 1 171 ? 44.996 7.986 17.911 1.00 47.22 171 GLU A O 1
ATOM 1296 N N . TYR A 1 172 ? 45.510 5.839 18.284 1.00 52.91 172 TYR A N 1
ATOM 1297 C CA . TYR A 1 172 ? 44.581 5.640 19.395 1.00 52.91 172 TYR A CA 1
ATOM 1298 C C . TYR A 1 172 ? 45.270 6.079 20.691 1.00 52.91 172 TYR A C 1
ATOM 1300 O O . TYR A 1 172 ? 46.055 5.329 21.272 1.00 52.91 172 TYR A O 1
ATOM 1308 N N . THR A 1 173 ? 44.980 7.295 21.149 1.00 47.59 173 THR A N 1
ATOM 1309 C CA . THR A 1 173 ? 45.263 7.728 22.523 1.00 47.59 173 THR A CA 1
ATOM 1310 C C . THR A 1 173 ? 43.952 7.767 23.305 1.00 47.59 173 THR A C 1
ATOM 1312 O O . THR A 1 173 ? 42.932 8.265 22.834 1.00 47.59 173 THR A O 1
ATOM 1315 N N . GLY A 1 174 ? 43.959 7.100 24.460 1.00 44.94 174 GLY A N 1
ATOM 1316 C CA . GLY A 1 174 ? 42.766 6.685 25.191 1.00 44.94 174 GLY A CA 1
ATOM 1317 C C . GLY A 1 174 ? 41.865 7.822 25.673 1.00 44.94 174 GLY A C 1
ATOM 1318 O O . GLY A 1 174 ? 42.322 8.884 26.088 1.00 44.94 174 GLY A O 1
ATOM 1319 N N . TYR A 1 175 ? 40.564 7.540 25.688 1.00 47.09 175 TYR A N 1
ATOM 1320 C CA . TYR A 1 175 ? 39.578 8.346 26.398 1.00 47.09 175 TYR A CA 1
ATOM 1321 C C . TYR A 1 175 ? 39.757 8.193 27.918 1.00 47.09 175 TYR A C 1
ATOM 1323 O O . TYR A 1 175 ? 39.748 7.062 28.413 1.00 47.09 175 TYR A O 1
ATOM 1331 N N . PRO A 1 176 ? 39.852 9.289 28.690 1.00 47.75 176 PRO A N 1
ATOM 1332 C CA . PRO A 1 176 ? 39.583 9.236 30.117 1.00 47.75 176 PRO A CA 1
ATOM 1333 C C . PRO A 1 176 ? 38.078 9.036 30.343 1.00 47.75 176 PRO A C 1
ATOM 1335 O O . PRO A 1 176 ? 37.247 9.812 29.874 1.00 47.75 176 PRO A O 1
ATOM 1338 N N . THR A 1 177 ? 37.735 7.984 31.083 1.00 48.25 177 THR A N 1
ATOM 1339 C CA . THR A 1 177 ? 36.395 7.751 31.627 1.00 48.25 177 THR A CA 1
ATOM 1340 C C . THR A 1 177 ? 36.048 8.865 32.611 1.00 48.25 177 THR A C 1
ATOM 1342 O O . THR A 1 177 ? 36.542 8.872 33.738 1.00 48.25 177 THR A O 1
ATOM 1345 N N . THR A 1 178 ? 35.167 9.783 32.223 1.00 48.41 178 THR A N 1
ATOM 1346 C CA . THR A 1 178 ? 34.450 10.652 33.163 1.00 48.41 178 THR A CA 1
ATOM 1347 C C . THR A 1 178 ? 32.969 10.298 33.151 1.00 48.41 178 THR A C 1
ATOM 1349 O O . THR A 1 178 ? 32.239 10.524 32.190 1.00 48.41 178 THR A O 1
ATOM 1352 N N . SER A 1 179 ? 32.556 9.677 34.255 1.00 56.53 179 SER A N 1
ATOM 1353 C CA . SER A 1 179 ? 31.171 9.387 34.613 1.00 56.53 179 SER A CA 1
ATOM 1354 C C . SER A 1 179 ? 30.396 10.696 34.810 1.00 56.53 179 SER A C 1
A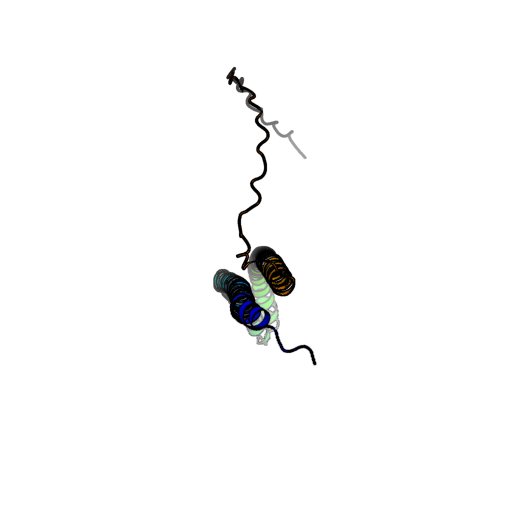TOM 1356 O O . SER A 1 179 ? 30.875 11.547 35.559 1.00 56.53 179 SER A O 1
ATOM 1358 N N . PRO A 1 180 ? 29.206 10.881 34.218 1.00 50.47 180 PRO A N 1
ATOM 1359 C CA . PRO A 1 180 ? 28.343 11.993 34.587 1.00 50.47 180 PRO A CA 1
ATOM 1360 C C . PRO A 1 180 ? 27.721 11.734 35.968 1.00 50.47 180 PRO A C 1
ATOM 1362 O O . PRO A 1 180 ? 27.023 10.742 36.178 1.00 50.47 180 PRO A O 1
ATOM 1365 N N . GLU A 1 181 ? 28.002 12.624 36.920 1.00 46.56 181 GLU A N 1
ATOM 1366 C CA . GLU A 1 181 ? 27.292 12.712 38.198 1.00 46.56 181 GLU A CA 1
ATOM 1367 C C . GLU A 1 181 ? 25.831 13.114 37.947 1.00 46.56 181 GLU A C 1
ATOM 1369 O O . GLU A 1 181 ? 25.541 14.079 37.239 1.00 46.56 181 GLU A O 1
ATOM 1374 N N . ILE A 1 182 ? 24.908 12.350 38.529 1.00 54.62 182 ILE A N 1
ATOM 1375 C CA . ILE A 1 182 ? 23.472 12.633 38.526 1.00 54.62 182 ILE A CA 1
ATOM 1376 C C . ILE A 1 182 ? 23.216 13.766 39.534 1.00 54.62 182 ILE A C 1
ATOM 1378 O O . ILE A 1 182 ? 23.544 13.589 40.710 1.00 54.62 182 ILE A O 1
ATOM 1382 N N . PRO A 1 183 ? 22.604 14.902 39.148 1.00 53.19 183 PRO A N 1
ATOM 1383 C CA . PRO A 1 183 ? 22.197 15.916 40.112 1.00 53.19 183 PRO A CA 1
ATOM 1384 C C . PRO A 1 183 ? 21.049 15.379 40.973 1.00 53.19 183 PRO A C 1
ATOM 1386 O O . PRO A 1 183 ? 20.023 14.934 40.456 1.00 53.19 183 PRO A O 1
ATOM 1389 N N . THR A 1 184 ? 21.209 15.432 42.293 1.00 65.38 184 THR A N 1
ATOM 1390 C CA . THR A 1 184 ? 20.132 15.160 43.247 1.00 65.38 184 THR A CA 1
ATOM 1391 C C . THR A 1 184 ? 19.075 16.274 43.200 1.00 65.38 184 THR A C 1
ATOM 1393 O O . THR A 1 184 ? 19.429 17.454 43.121 1.00 65.38 184 THR A O 1
ATOM 1396 N N . PRO A 1 185 ? 17.770 15.947 43.250 1.00 62.59 185 PRO A N 1
ATOM 1397 C CA . PRO A 1 185 ? 16.720 16.959 43.297 1.00 62.59 185 PRO A CA 1
ATOM 1398 C C . PRO A 1 185 ? 16.670 17.654 44.675 1.00 62.59 185 PRO A C 1
ATOM 1400 O O . PRO A 1 185 ? 16.877 16.994 45.699 1.00 62.59 185 PRO A O 1
ATOM 1403 N N . PRO A 1 186 ? 16.379 18.969 44.732 1.00 56.16 186 PRO A N 1
ATOM 1404 C CA . PRO A 1 186 ? 16.218 19.691 45.990 1.00 56.16 186 PRO A CA 1
ATOM 1405 C C . PRO A 1 186 ? 14.927 19.275 46.725 1.00 56.16 186 PRO A C 1
ATOM 1407 O O . PRO A 1 186 ? 13.935 18.920 46.083 1.00 56.16 186 PRO A O 1
ATOM 1410 N N . PRO A 1 187 ? 14.911 19.322 48.069 1.00 47.25 187 PRO A N 1
ATOM 1411 C CA . PRO A 1 187 ? 13.767 18.886 48.856 1.00 47.25 187 PRO A CA 1
ATOM 1412 C C . PRO A 1 187 ? 12.669 19.957 48.919 1.00 47.25 187 PRO A C 1
ATOM 1414 O O . PRO A 1 187 ? 12.901 21.056 49.417 1.00 47.25 187 PRO A O 1
ATOM 1417 N N . GLY A 1 188 ? 11.460 19.564 48.508 1.00 52.31 188 GLY A N 1
ATOM 1418 C CA . GLY A 1 188 ? 10.189 20.178 48.900 1.00 52.31 188 GLY A CA 1
ATOM 1419 C C . GLY A 1 188 ? 9.747 21.392 48.084 1.00 52.31 188 GLY A C 1
ATOM 1420 O O . GLY A 1 188 ? 10.316 22.464 48.239 1.00 52.31 188 GLY A O 1
ATOM 1421 N N . PHE A 1 189 ? 8.702 21.204 47.271 1.00 47.16 189 PHE A N 1
ATOM 1422 C CA . PHE A 1 189 ? 7.408 21.908 47.310 1.00 47.16 189 PHE A CA 1
ATOM 1423 C C . PHE A 1 189 ? 6.380 21.098 46.513 1.00 47.16 189 PHE A C 1
ATOM 1425 O O . PHE A 1 189 ? 6.757 20.573 45.441 1.00 47.16 189 PHE A O 1
#

InterPro domains:
  IPR007931 Protein TsetseEP [PF05267] (8-124)

pLDDT: mean 85.25, std 21.02, range [33.34, 98.81]